Protein AF-A0A6M1UBP2-F1 (afdb_monomer_lite)

Structure (mmCIF, N/CA/C/O backbone):
data_AF-A0A6M1UBP2-F1
#
_entry.id   AF-A0A6M1UBP2-F1
#
loop_
_atom_site.group_PDB
_atom_site.id
_atom_site.type_symbol
_atom_site.label_atom_id
_atom_site.label_alt_id
_atom_site.label_comp_id
_atom_site.label_asym_id
_atom_site.label_entity_id
_atom_site.label_seq_id
_atom_site.pdbx_PDB_ins_code
_atom_site.Cartn_x
_atom_site.Cartn_y
_atom_site.Cartn_z
_atom_site.occupancy
_atom_site.B_iso_or_equiv
_atom_site.auth_seq_id
_atom_site.auth_comp_id
_atom_site.auth_asym_id
_atom_site.auth_atom_id
_atom_site.pdbx_PDB_model_num
ATOM 1 N N . MET A 1 1 ? 9.459 -15.095 -6.741 1.00 72.25 1 MET A N 1
ATOM 2 C CA . MET A 1 1 ? 9.680 -16.007 -7.890 1.00 72.25 1 MET A CA 1
ATOM 3 C C . MET A 1 1 ? 9.063 -15.494 -9.191 1.00 72.25 1 MET A C 1
ATOM 5 O O . MET A 1 1 ? 9.722 -15.587 -10.216 1.00 72.25 1 MET A O 1
ATOM 9 N N . ILE A 1 2 ? 7.869 -14.887 -9.165 1.00 81.38 2 ILE A N 1
ATOM 10 C CA . ILE A 1 2 ? 7.197 -14.341 -10.364 1.00 81.38 2 ILE A CA 1
ATOM 11 C C . ILE A 1 2 ? 8.044 -13.282 -11.100 1.00 81.38 2 ILE A C 1
ATOM 13 O O . ILE A 1 2 ? 8.224 -13.383 -12.308 1.00 81.38 2 ILE A O 1
ATOM 17 N N . VAL A 1 3 ? 8.644 -12.323 -10.383 1.00 76.88 3 VAL A N 1
ATOM 18 C CA . VAL A 1 3 ? 9.473 -11.256 -10.991 1.00 76.88 3 VAL A CA 1
ATOM 19 C C . VAL A 1 3 ? 10.680 -11.812 -11.759 1.00 76.88 3 VAL A C 1
ATOM 21 O O . VAL A 1 3 ? 10.960 -11.381 -12.875 1.00 76.88 3 VAL A O 1
ATOM 24 N N . LEU A 1 4 ? 11.363 -12.817 -11.198 1.00 81.25 4 LEU A N 1
ATOM 25 C CA . LEU A 1 4 ? 12.503 -13.471 -11.848 1.00 81.25 4 LEU A CA 1
ATOM 26 C C . LEU A 1 4 ? 12.082 -14.184 -13.141 1.00 81.25 4 LEU A C 1
ATOM 28 O O . LEU A 1 4 ? 12.789 -14.112 -14.142 1.00 81.25 4 LEU A O 1
ATOM 32 N N . LEU A 1 5 ? 10.921 -14.844 -13.135 1.00 86.25 5 LEU A N 1
ATOM 33 C CA . LEU A 1 5 ? 10.381 -15.497 -14.328 1.00 86.25 5 LEU A CA 1
ATOM 34 C C . LEU A 1 5 ? 10.057 -14.480 -15.426 1.00 86.25 5 LEU A C 1
ATOM 36 O O . LEU A 1 5 ? 10.449 -14.694 -16.570 1.00 86.25 5 LEU A O 1
ATOM 40 N N . ILE A 1 6 ? 9.411 -13.361 -15.083 1.00 83.12 6 ILE A N 1
ATOM 41 C CA . ILE A 1 6 ? 9.111 -12.278 -16.035 1.00 83.12 6 ILE A CA 1
ATOM 42 C C . ILE A 1 6 ? 10.406 -11.750 -16.663 1.00 83.12 6 ILE A C 1
ATOM 44 O O . ILE A 1 6 ? 10.494 -11.647 -17.885 1.00 83.12 6 ILE A O 1
ATOM 48 N N . TYR A 1 7 ? 11.433 -11.489 -15.850 1.00 81.25 7 TYR A N 1
ATOM 49 C CA . TYR A 1 7 ? 12.746 -11.062 -16.332 1.00 81.25 7 TYR A CA 1
ATOM 50 C C . TYR A 1 7 ? 13.338 -12.061 -17.337 1.00 81.25 7 TYR A C 1
ATOM 52 O O . TYR A 1 7 ? 13.684 -11.686 -18.456 1.00 81.25 7 TYR A O 1
ATOM 60 N N . ILE A 1 8 ? 13.398 -13.348 -16.975 1.00 86.75 8 ILE A N 1
ATOM 61 C CA . ILE A 1 8 ? 13.944 -14.399 -17.846 1.00 86.75 8 ILE A CA 1
ATOM 62 C C . ILE A 1 8 ? 13.170 -14.468 -19.169 1.00 86.75 8 ILE A C 1
ATOM 64 O O . ILE A 1 8 ? 13.785 -14.534 -20.233 1.00 86.75 8 ILE A O 1
ATOM 68 N N . ILE A 1 9 ? 11.837 -14.404 -19.122 1.00 87.88 9 ILE A N 1
ATOM 69 C CA . ILE A 1 9 ? 10.980 -14.437 -20.314 1.00 87.88 9 ILE A CA 1
ATOM 70 C C . ILE A 1 9 ? 11.277 -13.252 -21.236 1.00 87.88 9 ILE A C 1
ATOM 72 O O . ILE A 1 9 ? 11.442 -13.452 -22.440 1.00 87.88 9 ILE A O 1
ATOM 76 N N . ILE A 1 10 ? 11.396 -12.037 -20.693 1.00 84.44 10 ILE A N 1
ATOM 77 C CA . ILE A 1 10 ? 11.689 -10.842 -21.494 1.00 84.44 10 ILE A CA 1
ATOM 78 C C . ILE A 1 10 ? 13.067 -10.961 -22.163 1.00 84.44 10 ILE A C 1
ATOM 80 O O . ILE A 1 10 ? 13.200 -10.657 -23.349 1.00 84.44 10 ILE A O 1
ATOM 84 N N . PHE A 1 11 ? 14.082 -11.464 -21.454 1.00 82.50 11 PHE A N 1
ATOM 85 C CA . PHE A 1 11 ? 15.418 -11.661 -22.028 1.00 82.50 11 PHE A CA 1
ATOM 86 C C . PHE A 1 11 ? 15.453 -12.758 -23.095 1.00 82.50 11 PHE A C 1
ATOM 88 O O . PHE A 1 11 ? 16.105 -12.589 -24.127 1.00 82.50 11 PHE A O 1
ATOM 95 N N . ILE A 1 12 ? 14.721 -13.858 -22.896 1.00 86.88 12 ILE A N 1
ATOM 96 C CA . ILE A 1 12 ? 14.562 -14.901 -23.916 1.00 86.88 12 ILE A CA 1
ATOM 97 C C . ILE A 1 12 ? 13.863 -14.323 -25.152 1.00 86.88 12 ILE A C 1
ATOM 99 O O . ILE A 1 12 ? 14.326 -14.544 -26.271 1.00 86.88 12 ILE A O 1
ATOM 103 N N . ALA A 1 13 ? 12.795 -13.543 -24.972 1.00 84.06 13 ALA A N 1
ATOM 104 C CA . ALA A 1 13 ? 12.088 -12.896 -26.073 1.00 84.06 13 ALA A CA 1
ATOM 105 C C . ALA A 1 13 ? 13.006 -11.936 -26.849 1.00 84.06 13 ALA A C 1
ATOM 107 O O . ALA A 1 13 ? 13.102 -12.036 -28.072 1.00 84.06 13 ALA A O 1
ATOM 108 N N . ALA A 1 14 ? 13.754 -11.076 -26.152 1.00 78.94 14 ALA A N 1
ATOM 109 C CA . ALA A 1 14 ? 14.731 -10.180 -26.768 1.00 78.94 14 ALA A CA 1
ATOM 110 C C . ALA A 1 14 ? 15.817 -10.957 -27.539 1.00 78.94 14 ALA A C 1
ATOM 112 O O . ALA A 1 14 ? 16.140 -10.612 -28.678 1.00 78.94 14 ALA A O 1
ATOM 113 N N . PHE A 1 15 ? 16.334 -12.052 -26.971 1.00 80.69 15 PHE A N 1
ATOM 114 C CA . PHE A 1 15 ? 17.307 -12.923 -27.635 1.00 80.69 15 PHE A CA 1
ATOM 115 C C . PHE A 1 15 ? 16.750 -13.540 -28.922 1.00 80.69 15 PHE A C 1
ATOM 117 O O . PHE A 1 15 ? 17.431 -13.551 -29.949 1.00 80.69 15 PHE A O 1
ATOM 124 N N . ILE A 1 16 ? 15.508 -14.027 -28.891 1.00 83.19 16 ILE A N 1
ATOM 125 C CA . ILE A 1 16 ? 14.826 -14.600 -30.056 1.00 83.19 16 ILE A CA 1
ATOM 126 C C . ILE A 1 16 ? 14.638 -13.535 -31.146 1.00 83.19 16 ILE A C 1
ATOM 128 O O . ILE A 1 16 ? 14.958 -13.800 -32.306 1.00 83.19 16 ILE A O 1
ATOM 132 N N . VAL A 1 17 ? 14.200 -12.324 -30.784 1.00 80.56 17 VAL A N 1
ATOM 133 C CA . VAL A 1 17 ? 14.026 -11.195 -31.718 1.00 80.56 17 VAL A CA 1
ATOM 134 C C . VAL A 1 17 ? 15.347 -10.837 -32.405 1.00 80.56 17 VAL A C 1
ATOM 136 O O . VAL A 1 17 ? 15.405 -10.741 -33.635 1.00 80.56 17 VAL A O 1
ATOM 139 N N . VAL A 1 18 ? 16.434 -10.712 -31.640 1.00 75.06 18 VAL A N 1
ATOM 140 C CA . VAL A 1 18 ? 17.763 -10.399 -32.188 1.00 75.06 18 VAL A CA 1
ATOM 141 C C . VAL A 1 18 ? 18.269 -11.535 -33.079 1.00 75.06 18 VAL A C 1
ATOM 143 O O . VAL A 1 18 ? 18.757 -11.297 -34.189 1.00 75.06 18 VAL A O 1
ATOM 146 N N . ARG A 1 19 ? 18.139 -12.783 -32.618 1.00 74.44 19 ARG A N 1
ATOM 147 C CA . ARG A 1 19 ? 18.689 -13.955 -33.305 1.00 74.44 19 ARG A CA 1
ATOM 148 C C . ARG A 1 19 ? 17.945 -14.295 -34.593 1.00 74.44 19 ARG A C 1
ATOM 150 O O . ARG A 1 19 ? 18.598 -14.673 -35.562 1.00 74.44 19 ARG A O 1
ATOM 157 N N . LEU A 1 20 ? 16.616 -14.195 -34.611 1.00 74.44 20 LEU A N 1
ATOM 158 C CA . LEU A 1 20 ? 15.799 -14.598 -35.759 1.00 74.44 20 LEU A CA 1
ATOM 159 C C . LEU A 1 20 ? 15.486 -13.441 -36.711 1.00 74.44 20 LEU A C 1
ATOM 161 O O . LEU A 1 20 ? 15.448 -13.666 -37.919 1.00 74.44 20 LEU A O 1
ATOM 165 N N . GLY A 1 21 ? 15.277 -12.228 -36.195 1.00 71.19 21 GLY A N 1
ATOM 166 C CA . GLY A 1 21 ? 14.938 -11.059 -37.010 1.00 71.19 21 GLY A CA 1
ATOM 167 C C . GLY A 1 21 ? 16.178 -10.329 -37.515 1.00 71.19 21 GLY A C 1
ATOM 168 O O . GLY A 1 21 ? 16.437 -10.251 -38.715 1.00 71.19 21 GLY A O 1
ATOM 169 N N . ILE A 1 22 ? 16.982 -9.822 -36.582 1.00 63.97 22 ILE A N 1
ATOM 170 C CA . ILE A 1 22 ? 18.019 -8.830 -36.891 1.00 63.97 22 ILE A CA 1
ATOM 171 C C . ILE A 1 22 ? 19.250 -9.469 -37.537 1.00 63.97 22 ILE A C 1
ATOM 173 O O . ILE A 1 22 ? 19.750 -8.959 -38.540 1.00 63.97 22 ILE A O 1
ATOM 177 N N . ARG A 1 23 ? 19.708 -10.627 -37.040 1.00 62.16 23 ARG A N 1
ATOM 178 C CA . ARG A 1 23 ? 20.862 -11.330 -37.638 1.00 62.16 23 ARG A CA 1
ATOM 179 C C . ARG A 1 23 ? 20.619 -11.786 -39.078 1.00 62.16 23 ARG A C 1
ATOM 181 O O . ARG A 1 23 ? 21.565 -11.809 -39.857 1.00 62.16 23 ARG A O 1
ATOM 188 N N . ARG A 1 24 ? 19.375 -12.116 -39.446 1.00 60.38 24 ARG A N 1
ATOM 189 C CA . ARG A 1 24 ? 19.010 -12.480 -40.829 1.00 60.38 24 ARG A CA 1
ATOM 190 C C . ARG A 1 24 ? 19.014 -11.279 -41.773 1.00 60.38 24 ARG A C 1
ATOM 192 O O . ARG A 1 24 ? 19.387 -11.436 -42.928 1.00 60.38 24 ARG A O 1
ATOM 199 N N . MET A 1 25 ? 18.631 -10.098 -41.289 1.00 59.34 25 MET A N 1
ATOM 200 C CA . MET A 1 25 ? 18.628 -8.864 -42.085 1.00 59.34 25 MET A CA 1
ATOM 201 C C . MET A 1 25 ? 20.004 -8.186 -42.166 1.00 59.34 25 MET A C 1
ATOM 203 O O . MET A 1 25 ? 20.266 -7.453 -43.113 1.00 59.34 25 MET A O 1
ATOM 207 N N . MET A 1 26 ? 20.898 -8.431 -41.202 1.00 57.00 26 MET A N 1
ATOM 208 C CA . MET A 1 26 ? 22.212 -7.778 -41.105 1.00 57.00 26 MET A CA 1
ATOM 209 C C . MET A 1 26 ? 23.387 -8.700 -41.443 1.00 57.00 26 MET A C 1
ATOM 211 O O . MET A 1 26 ? 24.455 -8.598 -40.835 1.00 57.00 26 MET A O 1
ATOM 215 N N . VAL A 1 27 ? 23.230 -9.577 -42.438 1.00 55.38 27 VAL A N 1
ATOM 216 C CA . VAL A 1 27 ? 24.387 -10.227 -43.068 1.00 55.38 27 VAL A CA 1
ATOM 217 C C . VAL A 1 27 ? 25.150 -9.153 -43.847 1.00 55.38 27 VAL A C 1
ATOM 219 O O . VAL A 1 27 ? 24.919 -8.922 -45.030 1.00 55.38 27 VAL A O 1
ATOM 222 N N . ARG A 1 28 ? 26.046 -8.432 -43.169 1.00 56.16 28 ARG A N 1
ATOM 223 C CA . ARG A 1 28 ? 27.087 -7.673 -43.858 1.00 56.16 28 ARG A CA 1
ATOM 224 C C . ARG A 1 28 ? 28.110 -8.682 -44.363 1.00 56.16 28 ARG A C 1
ATOM 226 O O . ARG A 1 28 ? 28.747 -9.361 -43.561 1.00 56.16 28 ARG A O 1
ATOM 233 N N . ASN A 1 29 ? 28.232 -8.779 -45.684 1.00 53.62 29 ASN A N 1
ATOM 234 C CA . ASN A 1 29 ? 29.289 -9.526 -46.359 1.00 53.62 29 ASN A CA 1
ATOM 235 C C . ASN A 1 29 ? 30.634 -8.884 -46.006 1.00 53.62 29 ASN A C 1
ATOM 237 O O . ASN A 1 29 ? 31.049 -7.914 -46.635 1.00 53.62 29 ASN A O 1
ATOM 241 N N . ASP A 1 30 ? 31.273 -9.382 -44.953 1.00 54.56 30 ASP A N 1
ATOM 242 C CA . ASP A 1 30 ? 32.560 -8.888 -44.484 1.00 54.56 30 ASP A CA 1
ATOM 243 C C . ASP A 1 30 ? 33.637 -9.942 -44.788 1.00 54.56 30 ASP A C 1
ATOM 245 O O . ASP A 1 30 ? 33.554 -11.086 -44.339 1.00 54.56 30 ASP A O 1
ATOM 249 N N . PHE A 1 31 ? 34.641 -9.563 -45.583 1.00 54.59 31 PHE A N 1
ATOM 250 C CA . PHE A 1 31 ? 35.698 -10.436 -46.132 1.00 54.59 31 PHE A CA 1
ATOM 251 C C . PHE A 1 31 ? 36.771 -10.843 -45.108 1.00 54.59 31 PHE A C 1
ATOM 253 O O . PHE A 1 31 ? 37.807 -11.418 -45.433 1.00 54.59 31 PHE A O 1
ATOM 260 N N . THR A 1 32 ? 36.518 -10.558 -43.840 1.00 53.91 32 THR A N 1
ATOM 261 C CA . THR A 1 32 ? 37.352 -10.901 -42.683 1.00 53.91 32 THR A CA 1
ATOM 262 C C . THR A 1 32 ? 37.375 -12.401 -42.380 1.00 53.91 32 THR A C 1
ATOM 264 O O . THR A 1 32 ? 38.264 -12.847 -41.663 1.00 53.91 32 THR A O 1
ATOM 267 N N . SER A 1 33 ? 36.476 -13.197 -42.973 1.00 53.53 33 SER A N 1
ATOM 268 C CA . SER A 1 33 ? 36.531 -14.669 -42.925 1.00 53.53 33 SER A CA 1
ATOM 269 C C . SER A 1 33 ? 37.759 -15.273 -43.622 1.00 53.53 33 SER A C 1
ATOM 271 O O . SER A 1 33 ? 38.030 -16.457 -43.447 1.00 53.53 33 SER A O 1
ATOM 273 N N . LEU A 1 34 ? 38.503 -14.477 -44.400 1.00 56.00 34 LEU A N 1
ATOM 274 C CA . LEU A 1 34 ? 39.712 -14.903 -45.110 1.00 56.00 34 LEU A CA 1
ATOM 275 C C . LEU A 1 34 ? 41.003 -14.705 -44.298 1.00 56.00 34 LEU A C 1
ATOM 277 O O . LEU A 1 34 ? 42.078 -15.068 -44.774 1.00 56.00 34 LEU A O 1
ATOM 281 N N . LYS A 1 35 ? 40.934 -14.120 -43.095 1.00 55.16 35 LYS A N 1
ATOM 282 C CA . LYS A 1 35 ? 42.109 -13.949 -42.230 1.00 55.16 35 LYS A CA 1
ATOM 283 C C . LYS A 1 35 ? 42.307 -15.170 -41.333 1.00 55.16 35 LYS A C 1
ATOM 285 O O . LYS A 1 35 ? 41.437 -15.518 -40.540 1.00 55.16 35 LYS A O 1
ATOM 290 N N . THR A 1 36 ? 43.484 -15.786 -41.421 1.00 58.66 36 THR A N 1
ATOM 291 C CA . THR A 1 36 ? 43.940 -16.812 -40.478 1.00 58.66 36 THR A CA 1
ATOM 292 C C . THR A 1 36 ? 44.164 -16.160 -39.116 1.00 58.66 36 THR A C 1
ATOM 294 O O . THR A 1 36 ? 45.033 -15.303 -38.972 1.00 58.66 36 THR A O 1
ATOM 297 N N . VAL A 1 37 ? 43.355 -16.530 -38.127 1.00 59.53 37 VAL A N 1
ATOM 298 C CA . VAL A 1 37 ? 43.420 -15.968 -36.774 1.00 59.53 37 VAL A CA 1
ATOM 299 C C . VAL A 1 37 ? 44.708 -16.444 -36.096 1.00 59.53 37 VAL A C 1
ATOM 301 O O . VAL A 1 37 ? 44.878 -17.633 -35.836 1.00 59.53 37 VAL A O 1
ATOM 304 N N . THR A 1 38 ?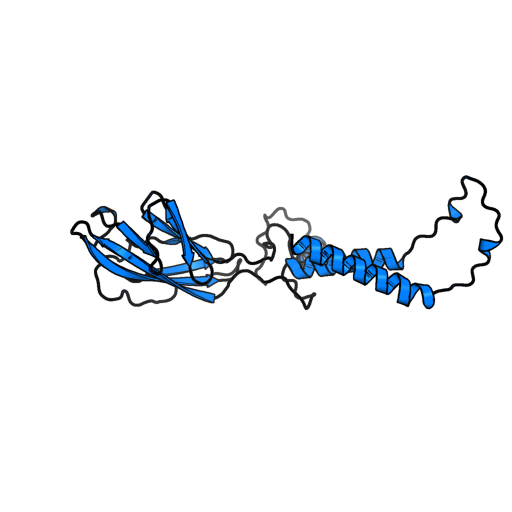 45.621 -15.524 -35.800 1.00 64.81 38 THR A N 1
ATOM 305 C CA . THR A 1 38 ? 46.716 -15.735 -34.843 1.00 64.81 38 THR A CA 1
ATOM 306 C C . THR A 1 38 ? 46.222 -15.456 -33.425 1.00 64.81 38 THR A C 1
ATOM 308 O O . THR A 1 38 ? 45.426 -14.542 -33.208 1.00 64.81 38 THR A O 1
ATOM 311 N N . PHE A 1 39 ? 46.691 -16.228 -32.440 1.00 58.81 39 PHE A N 1
ATOM 312 C CA . PHE A 1 39 ? 46.405 -15.955 -31.028 1.00 58.81 39 PHE A CA 1
ATOM 313 C C . PHE A 1 39 ? 46.805 -14.514 -30.671 1.00 58.81 39 PHE A C 1
ATOM 315 O O . PHE A 1 39 ? 47.938 -14.112 -30.921 1.00 58.81 39 PHE A O 1
ATOM 322 N N . GLY A 1 40 ? 45.870 -13.749 -30.099 1.00 68.19 40 GLY A N 1
ATOM 323 C CA . GLY A 1 40 ? 46.066 -12.337 -29.745 1.00 68.19 40 GLY A CA 1
ATOM 324 C C . GLY A 1 40 ? 45.442 -11.322 -30.712 1.00 68.19 40 GLY A C 1
ATOM 325 O O . GLY A 1 40 ? 45.579 -10.125 -30.480 1.00 68.19 40 GLY A O 1
ATOM 326 N N . ASP A 1 41 ? 44.739 -11.758 -31.763 1.00 67.75 41 ASP A N 1
ATOM 327 C CA . ASP A 1 41 ? 44.007 -10.847 -32.652 1.00 67.75 41 ASP A CA 1
ATOM 328 C C . ASP A 1 41 ? 42.674 -10.380 -32.027 1.00 67.75 41 ASP A C 1
ATOM 330 O O . ASP A 1 41 ? 41.619 -10.994 -32.202 1.00 67.75 41 ASP A O 1
ATOM 334 N N . GLU A 1 42 ? 42.725 -9.272 -31.281 1.00 65.12 42 GLU A N 1
ATOM 335 C CA . GLU A 1 42 ? 41.563 -8.602 -30.672 1.00 65.12 42 GLU A CA 1
ATOM 336 C C . GLU A 1 42 ? 40.519 -8.162 -31.717 1.00 65.12 42 GLU A C 1
ATOM 338 O O . GLU A 1 42 ? 39.324 -8.101 -31.421 1.00 65.12 42 GLU A O 1
ATOM 343 N N . SER A 1 43 ? 40.930 -7.940 -32.974 1.00 62.50 43 SER A N 1
ATOM 344 C CA . SER A 1 43 ? 40.031 -7.484 -34.043 1.00 62.50 43 SER A CA 1
ATOM 345 C C . SER A 1 43 ? 39.004 -8.539 -34.486 1.00 62.50 43 SER A C 1
ATOM 347 O O . SER A 1 43 ? 38.024 -8.206 -35.158 1.00 62.50 43 SER A O 1
ATOM 349 N N . ALA A 1 44 ? 39.176 -9.798 -34.062 1.00 61.00 44 ALA A N 1
ATOM 350 C CA . ALA A 1 44 ? 38.209 -10.875 -34.267 1.00 61.00 44 ALA A CA 1
ATOM 351 C C . ALA A 1 44 ? 37.003 -10.804 -33.307 1.00 61.00 44 ALA A C 1
ATOM 353 O O . ALA A 1 44 ? 35.966 -11.426 -33.565 1.00 61.00 44 ALA A O 1
ATOM 354 N N . VAL A 1 45 ? 37.095 -10.037 -32.214 1.00 65.81 45 VAL A N 1
ATOM 355 C CA . VAL A 1 45 ? 35.994 -9.866 -31.260 1.00 65.81 45 VAL A CA 1
ATOM 356 C C . VAL A 1 45 ? 35.058 -8.766 -31.759 1.00 65.81 45 VAL A C 1
ATOM 358 O O . VAL A 1 45 ? 35.346 -7.576 -31.661 1.00 65.81 45 VAL A O 1
ATOM 361 N N . ARG A 1 46 ? 33.895 -9.154 -32.296 1.00 68.12 46 ARG A N 1
ATOM 362 C CA . ARG A 1 46 ? 32.865 -8.199 -32.730 1.00 68.12 46 ARG A CA 1
ATOM 363 C C . ARG A 1 46 ? 31.808 -7.970 -31.648 1.00 68.12 46 ARG A C 1
ATOM 365 O O . ARG A 1 46 ? 31.111 -8.921 -31.290 1.00 68.12 46 ARG A O 1
ATOM 372 N N . PRO A 1 47 ? 31.612 -6.726 -31.174 1.00 72.06 47 PRO A N 1
ATOM 373 C CA . PRO A 1 47 ? 30.528 -6.421 -30.252 1.00 72.06 47 PRO A CA 1
ATOM 374 C C . PRO A 1 47 ? 29.170 -6.480 -30.966 1.00 72.06 47 PRO A C 1
ATOM 376 O O . PRO A 1 47 ? 28.968 -5.858 -32.012 1.00 72.06 47 PRO A O 1
ATOM 379 N N . ASP A 1 48 ? 28.207 -7.182 -30.370 1.00 78.31 48 ASP A N 1
ATOM 380 C CA . ASP A 1 48 ? 26.812 -7.189 -30.823 1.00 78.31 48 ASP A CA 1
ATOM 381 C C . ASP A 1 48 ? 26.107 -5.921 -30.301 1.00 78.31 48 ASP A C 1
ATOM 383 O O . ASP A 1 48 ? 25.520 -5.890 -29.217 1.00 78.31 48 ASP A O 1
ATOM 387 N N . ARG A 1 49 ? 26.239 -4.820 -31.057 1.00 80.81 49 ARG A N 1
ATOM 388 C CA . ARG A 1 49 ? 25.712 -3.496 -30.665 1.00 80.81 49 ARG A CA 1
ATOM 389 C C . ARG A 1 49 ? 24.193 -3.510 -30.479 1.00 80.81 49 ARG A C 1
ATOM 391 O O . ARG A 1 49 ? 23.686 -2.803 -29.614 1.00 80.81 49 ARG A O 1
ATOM 398 N N . TRP A 1 50 ? 23.485 -4.328 -31.257 1.00 77.81 50 TRP A N 1
ATOM 399 C CA . TRP A 1 50 ? 22.035 -4.462 -31.153 1.00 77.81 50 TRP A CA 1
ATOM 400 C C . TRP A 1 50 ? 21.628 -5.226 -29.903 1.00 77.81 50 TRP A C 1
ATOM 402 O O . TRP A 1 50 ? 20.756 -4.754 -29.179 1.00 77.81 50 TRP A O 1
ATOM 412 N N . ALA A 1 51 ? 22.289 -6.345 -29.595 1.00 76.81 51 ALA A N 1
ATOM 413 C CA . ALA A 1 51 ? 22.044 -7.048 -28.338 1.00 76.81 51 ALA A CA 1
ATOM 414 C C . ALA A 1 51 ? 22.305 -6.145 -27.119 1.00 76.81 51 ALA A C 1
ATOM 416 O O . ALA A 1 51 ? 21.510 -6.137 -26.182 1.00 76.81 51 ALA A O 1
ATOM 417 N N . SER A 1 52 ? 23.371 -5.336 -27.161 1.00 83.12 52 SER A N 1
ATOM 418 C CA . SER A 1 52 ? 23.663 -4.351 -26.112 1.00 83.12 52 SER A CA 1
ATOM 419 C C . SER A 1 52 ? 22.550 -3.301 -25.980 1.00 83.12 52 SER A C 1
ATOM 421 O O . SER A 1 52 ? 22.037 -3.086 -24.883 1.00 83.12 52 SER A O 1
ATOM 423 N N . PHE A 1 53 ? 22.102 -2.713 -27.096 1.00 87.50 53 PHE A N 1
ATOM 424 C CA . PHE A 1 53 ? 21.010 -1.737 -27.099 1.00 87.50 53 PHE A CA 1
ATOM 425 C C . PHE A 1 53 ? 19.712 -2.310 -26.514 1.00 87.50 53 PHE A C 1
ATOM 427 O O . PHE A 1 53 ? 19.132 -1.707 -25.615 1.00 87.50 53 PHE A O 1
ATOM 434 N N . PHE A 1 54 ? 19.277 -3.491 -26.971 1.00 84.56 54 PHE A N 1
ATOM 435 C CA . PHE A 1 54 ? 18.058 -4.116 -26.451 1.00 84.56 54 PHE A CA 1
ATOM 436 C C . PHE A 1 54 ? 18.176 -4.498 -24.978 1.00 84.56 54 PHE A C 1
ATOM 438 O O . PHE A 1 54 ? 17.193 -4.376 -24.256 1.00 84.56 54 PHE A O 1
ATOM 445 N N . SER A 1 55 ? 19.360 -4.908 -24.515 1.00 82.81 55 SER A N 1
ATOM 446 C CA . SER A 1 55 ? 19.599 -5.189 -23.096 1.00 82.81 55 SER A CA 1
ATOM 447 C C . SER A 1 55 ? 19.347 -3.948 -22.233 1.00 82.81 55 SER A C 1
ATOM 449 O O . SER A 1 55 ? 18.557 -3.994 -21.293 1.00 82.81 55 SER A O 1
ATOM 451 N N . VAL A 1 56 ? 19.940 -2.806 -22.601 1.00 89.25 56 VAL A N 1
ATOM 452 C CA . VAL A 1 56 ? 19.730 -1.538 -21.883 1.00 89.25 56 VAL A CA 1
ATOM 453 C C . VAL A 1 56 ? 18.275 -1.081 -21.991 1.00 89.25 56 VAL A C 1
ATOM 455 O O . VAL A 1 56 ? 17.679 -0.673 -20.998 1.00 89.25 56 VAL A O 1
ATOM 458 N N . PHE A 1 57 ? 17.672 -1.197 -23.174 1.00 89.44 57 PHE A N 1
ATOM 459 C CA . PHE A 1 57 ? 16.280 -0.817 -23.398 1.00 89.44 57 PHE A CA 1
ATOM 460 C C . PHE A 1 57 ? 15.303 -1.628 -22.532 1.00 89.44 57 PHE A C 1
ATOM 462 O O . PHE A 1 57 ? 14.412 -1.060 -21.906 1.00 89.44 57 PHE A O 1
ATOM 469 N N . VAL A 1 58 ? 15.501 -2.945 -22.430 1.00 87.12 58 VAL A N 1
ATOM 470 C CA . VAL A 1 58 ? 14.700 -3.823 -21.566 1.00 87.12 58 VAL A CA 1
ATOM 471 C C . VAL A 1 58 ? 14.839 -3.439 -20.095 1.00 87.12 58 VAL A C 1
ATOM 473 O O . VAL A 1 58 ? 13.840 -3.432 -19.378 1.00 87.12 58 VAL A O 1
ATOM 476 N N . LEU A 1 59 ? 16.045 -3.085 -19.641 1.00 88.69 59 LEU A N 1
ATOM 477 C CA . LEU A 1 59 ? 16.249 -2.609 -18.271 1.00 88.69 59 LEU A CA 1
ATOM 478 C C . LEU A 1 59 ? 15.468 -1.319 -17.999 1.00 88.69 59 LEU A C 1
ATOM 480 O O . LEU A 1 59 ? 14.848 -1.207 -16.946 1.00 88.69 59 LEU A O 1
ATOM 484 N N . PHE A 1 60 ? 15.431 -0.388 -18.955 1.00 90.62 60 PHE A N 1
ATOM 485 C CA . PHE A 1 60 ? 14.619 0.829 -18.848 1.00 90.62 60 PHE A CA 1
ATOM 486 C C . PHE A 1 60 ? 13.116 0.534 -18.805 1.00 90.62 60 PHE A C 1
ATOM 488 O O . PHE A 1 60 ? 12.406 1.124 -17.993 1.00 90.62 60 PHE A O 1
ATOM 495 N N . LEU A 1 61 ? 12.629 -0.401 -19.629 1.00 89.06 61 LEU A N 1
ATOM 496 C CA . LEU A 1 61 ? 11.225 -0.818 -19.590 1.00 89.06 61 LEU A CA 1
ATOM 497 C C . LEU A 1 61 ? 10.861 -1.456 -18.249 1.00 89.06 61 LEU A C 1
ATOM 499 O O . LEU A 1 61 ? 9.816 -1.142 -17.688 1.00 89.06 61 LEU A O 1
ATOM 503 N N . LEU A 1 62 ? 11.722 -2.328 -17.719 1.00 88.50 62 LEU A N 1
ATOM 504 C CA . LEU A 1 62 ? 11.497 -2.968 -16.426 1.00 88.50 62 LEU A CA 1
ATOM 505 C C . LEU A 1 62 ? 11.526 -1.934 -15.299 1.00 88.50 62 LEU A C 1
ATOM 507 O O . LEU A 1 62 ? 10.637 -1.925 -14.453 1.00 88.50 62 LEU A O 1
ATOM 511 N N . TRP A 1 63 ? 12.498 -1.024 -15.321 1.00 90.50 63 TRP A N 1
ATOM 512 C CA . TRP A 1 63 ? 12.567 0.075 -14.366 1.00 90.50 63 TRP A CA 1
ATOM 513 C C . TRP A 1 63 ? 11.277 0.904 -14.376 1.00 90.50 63 TRP A C 1
ATOM 515 O O . TRP A 1 63 ? 10.668 1.084 -13.322 1.00 90.50 63 TRP A O 1
ATOM 525 N N . GLY A 1 64 ? 10.799 1.328 -15.549 1.00 89.88 64 GLY A N 1
ATOM 526 C CA . GLY A 1 64 ? 9.548 2.079 -15.651 1.00 89.88 64 GLY A CA 1
ATOM 527 C C . GLY A 1 64 ? 8.314 1.277 -15.215 1.00 89.88 64 GLY A C 1
ATOM 528 O O . GLY A 1 64 ? 7.462 1.802 -14.502 1.00 89.88 64 GLY A O 1
ATOM 529 N N . ALA A 1 65 ? 8.247 -0.014 -15.554 1.00 89.81 65 ALA A N 1
ATOM 530 C CA . ALA A 1 65 ? 7.129 -0.884 -15.188 1.00 89.81 65 ALA A CA 1
ATOM 531 C C . ALA A 1 65 ? 6.984 -1.078 -13.667 1.00 89.81 65 ALA A C 1
ATOM 533 O O . ALA A 1 65 ? 5.862 -1.146 -13.163 1.00 89.81 65 ALA A O 1
ATOM 534 N N . PHE A 1 66 ? 8.097 -1.164 -12.929 1.00 89.62 66 PHE A N 1
ATOM 535 C CA . PHE A 1 66 ? 8.092 -1.360 -11.471 1.00 89.62 66 PHE A CA 1
ATOM 536 C C . PHE A 1 66 ? 8.018 -0.060 -10.661 1.00 89.62 66 PHE A C 1
ATOM 538 O O . PHE A 1 66 ? 7.744 -0.122 -9.465 1.00 89.62 66 PHE A O 1
ATOM 545 N N . THR A 1 67 ? 8.231 1.098 -11.289 1.00 87.31 67 THR A N 1
ATOM 546 C CA . THR A 1 67 ? 8.178 2.419 -10.632 1.00 87.31 67 THR A CA 1
ATOM 547 C C . THR A 1 67 ? 6.932 3.231 -10.987 1.00 87.31 67 THR A C 1
ATOM 549 O O . THR A 1 67 ? 6.823 4.381 -10.578 1.00 87.31 67 THR A O 1
ATOM 552 N N . GLY A 1 68 ? 5.992 2.659 -11.750 1.00 83.62 68 GLY A N 1
ATOM 553 C CA . GLY A 1 68 ? 4.771 3.366 -12.159 1.00 83.62 68 GLY A CA 1
ATOM 554 C C . GLY A 1 68 ? 5.014 4.477 -13.189 1.00 83.62 68 GLY A C 1
ATOM 555 O O . GLY A 1 68 ? 4.240 5.423 -13.259 1.00 83.62 68 GLY A O 1
ATOM 556 N N . SER A 1 69 ? 6.091 4.384 -13.976 1.00 86.50 69 SER A N 1
ATOM 557 C CA . SER A 1 69 ? 6.514 5.441 -14.902 1.00 86.50 69 SER A CA 1
ATOM 558 C C . SER A 1 69 ? 5.518 5.698 -16.025 1.00 86.50 69 SER A C 1
ATOM 560 O O . SER A 1 69 ? 5.145 4.775 -16.747 1.00 86.50 69 SER A O 1
ATOM 562 N N . ASN A 1 70 ? 5.207 6.964 -16.298 1.00 86.31 70 ASN A N 1
ATOM 563 C CA . ASN A 1 70 ? 4.340 7.341 -17.422 1.00 86.31 70 ASN A CA 1
ATOM 564 C C . ASN A 1 70 ? 4.919 6.991 -18.811 1.00 86.31 70 ASN A C 1
ATOM 566 O O . ASN A 1 70 ? 4.200 7.032 -19.808 1.00 86.31 70 ASN A O 1
ATOM 570 N N . TRP A 1 71 ? 6.214 6.666 -18.911 1.00 85.88 71 TRP A N 1
ATOM 571 C CA . TRP A 1 71 ? 6.867 6.328 -20.184 1.00 85.88 71 TRP A CA 1
ATOM 572 C C . TRP A 1 71 ? 6.633 4.888 -20.636 1.00 85.88 71 TRP A C 1
ATOM 574 O O . TRP A 1 71 ? 6.847 4.570 -21.807 1.00 85.88 71 TRP A O 1
ATOM 584 N N . VAL A 1 72 ? 6.216 4.009 -19.726 1.00 87.62 72 VAL A N 1
ATOM 585 C CA . VAL A 1 72 ? 5.979 2.595 -20.020 1.00 87.62 72 VAL A CA 1
ATOM 586 C C . VAL A 1 72 ? 4.475 2.333 -19.935 1.00 87.62 72 VAL A C 1
ATOM 588 O O . VAL A 1 72 ? 3.864 2.734 -18.959 1.00 87.62 72 VAL A O 1
ATOM 591 N N . PRO A 1 73 ? 3.843 1.674 -20.921 1.00 83.44 73 PRO A N 1
ATOM 592 C CA . PRO A 1 73 ? 2.392 1.457 -20.908 1.00 83.44 73 PRO A CA 1
ATOM 593 C C . PRO A 1 73 ? 1.942 0.289 -20.017 1.00 83.44 73 PRO A C 1
ATOM 595 O O . PRO A 1 73 ? 0.754 0.153 -19.744 1.00 83.44 73 PRO A O 1
ATOM 598 N N . ILE A 1 74 ? 2.864 -0.595 -19.625 1.00 85.25 74 ILE A N 1
ATOM 599 C CA . ILE A 1 74 ? 2.579 -1.787 -18.821 1.00 85.25 74 ILE A CA 1
ATOM 600 C C . ILE A 1 74 ? 3.300 -1.651 -17.484 1.00 85.25 74 ILE A C 1
ATOM 602 O O . ILE A 1 74 ? 4.529 -1.570 -17.452 1.00 85.25 74 ILE A O 1
ATOM 606 N N . HIS A 1 75 ? 2.542 -1.706 -16.391 1.00 87.12 75 HIS A N 1
ATOM 607 C CA . HIS A 1 75 ? 3.067 -1.579 -15.033 1.00 87.12 75 HIS A CA 1
ATOM 608 C C . HIS A 1 75 ? 2.792 -2.814 -14.195 1.00 87.12 75 HIS A C 1
ATOM 610 O O . HIS A 1 75 ? 1.815 -3.537 -14.400 1.00 87.12 75 HIS A O 1
ATOM 616 N N . ALA A 1 76 ? 3.644 -3.021 -13.195 1.00 87.31 76 ALA A N 1
ATOM 617 C CA . ALA A 1 76 ? 3.287 -3.869 -12.074 1.00 87.31 76 ALA A CA 1
ATOM 618 C C . ALA A 1 76 ? 2.080 -3.249 -11.332 1.00 87.31 76 ALA A C 1
ATOM 620 O O . ALA A 1 76 ? 1.973 -2.022 -11.279 1.00 87.31 76 ALA A O 1
ATOM 621 N N . PRO A 1 77 ? 1.182 -4.055 -10.740 1.00 88.38 77 PRO A N 1
ATOM 622 C CA . PRO A 1 77 ? 0.104 -3.565 -9.887 1.00 88.38 77 PRO A CA 1
ATOM 623 C C . PRO A 1 77 ? 0.645 -2.648 -8.785 1.00 88.38 77 PRO A C 1
ATOM 625 O O . PRO A 1 77 ? 1.528 -3.050 -8.022 1.00 88.38 77 PRO A O 1
ATOM 628 N N . GLY A 1 78 ? 0.138 -1.417 -8.745 1.00 87.31 78 GLY A N 1
ATOM 629 C CA . GLY A 1 78 ? 0.499 -0.415 -7.745 1.00 87.31 78 GLY A CA 1
ATOM 630 C C . GLY A 1 78 ? -0.124 -0.685 -6.374 1.00 87.31 78 GLY A C 1
ATOM 631 O O . GLY A 1 78 ? -0.867 -1.660 -6.214 1.00 87.31 78 GLY A O 1
ATOM 632 N N . PRO A 1 79 ? 0.183 0.160 -5.379 1.00 91.06 79 PRO A N 1
ATOM 633 C CA . PRO A 1 79 ? -0.480 0.098 -4.087 1.00 91.06 79 PRO A CA 1
ATOM 634 C C . PRO A 1 79 ? -1.972 0.389 -4.243 1.00 91.06 79 PRO A C 1
ATOM 636 O O . PRO A 1 79 ? -2.400 1.077 -5.173 1.00 91.06 79 PRO A O 1
ATOM 639 N N . PHE A 1 80 ? -2.770 -0.113 -3.308 1.00 92.12 80 PHE A N 1
ATOM 640 C CA . PHE A 1 80 ? -4.178 0.245 -3.249 1.00 92.12 80 PHE A CA 1
ATOM 641 C C . PHE A 1 80 ? -4.334 1.737 -2.919 1.00 92.12 80 PHE A C 1
ATOM 643 O O . PHE A 1 80 ? -3.691 2.245 -2.002 1.00 92.12 80 PHE A O 1
ATOM 650 N N . VAL A 1 81 ? -5.202 2.419 -3.665 1.00 91.69 81 VAL A N 1
ATOM 651 C CA . VAL A 1 81 ? -5.598 3.816 -3.457 1.00 91.69 81 VAL A CA 1
ATOM 652 C C . VAL A 1 81 ? -7.108 3.885 -3.641 1.00 91.69 81 VAL A C 1
ATOM 654 O O . VAL A 1 81 ? -7.633 3.404 -4.645 1.00 91.69 81 VAL A O 1
ATOM 657 N N . GLY A 1 82 ? -7.805 4.479 -2.680 1.00 91.38 82 GLY A N 1
ATOM 658 C CA . GLY A 1 82 ? -9.259 4.551 -2.669 1.00 91.38 82 GLY A CA 1
ATOM 659 C C . GLY A 1 82 ? -9.845 4.391 -1.273 1.00 91.38 82 GLY A C 1
ATOM 660 O O . GLY A 1 82 ? -9.135 4.377 -0.269 1.00 91.38 82 GLY A O 1
ATOM 661 N N . ASN A 1 83 ? -11.168 4.276 -1.217 1.00 93.00 83 ASN A N 1
ATOM 662 C CA . ASN A 1 83 ? -11.888 4.044 0.029 1.00 93.00 83 ASN A CA 1
ATOM 663 C C . ASN A 1 83 ? -12.021 2.544 0.269 1.00 93.00 83 ASN A C 1
ATOM 665 O O . ASN A 1 83 ? -12.466 1.815 -0.614 1.00 93.00 83 ASN A O 1
ATOM 669 N N . THR A 1 84 ? -11.682 2.107 1.473 1.00 94.06 84 THR A N 1
ATOM 670 C CA . THR A 1 84 ? -11.989 0.770 1.976 1.00 94.06 84 THR A CA 1
ATOM 671 C C . THR A 1 84 ? -12.639 0.884 3.350 1.00 94.06 84 THR A C 1
ATOM 673 O O . THR A 1 84 ? -12.641 1.952 3.970 1.00 94.06 84 THR A O 1
ATOM 676 N N . LYS A 1 85 ? -13.240 -0.201 3.818 1.00 94.12 85 LYS A N 1
ATOM 677 C CA . LYS A 1 85 ? -13.846 -0.282 5.142 1.00 94.12 85 LYS A CA 1
ATOM 678 C C . LYS A 1 85 ? -13.684 -1.684 5.700 1.00 94.12 85 LYS A C 1
ATOM 680 O O . LYS A 1 85 ? -13.703 -2.649 4.944 1.00 94.12 85 LYS A O 1
ATOM 685 N N . PHE A 1 86 ? -13.580 -1.774 7.014 1.00 94.00 86 PHE A N 1
ATOM 686 C CA . PHE A 1 86 ? -13.615 -3.040 7.736 1.00 94.00 86 PHE A CA 1
ATOM 687 C C . PHE A 1 86 ? -14.428 -2.866 9.016 1.00 94.00 86 PHE A C 1
ATOM 689 O O . PHE A 1 86 ? -14.514 -1.765 9.569 1.00 94.00 86 PHE A O 1
ATOM 696 N N . THR A 1 87 ? -15.041 -3.950 9.473 1.00 94.12 87 THR A N 1
ATOM 697 C CA . THR A 1 87 ? -15.866 -3.973 10.685 1.00 94.12 87 THR A CA 1
ATOM 698 C C . THR A 1 87 ? -15.064 -4.590 11.820 1.00 94.12 87 THR A C 1
ATOM 700 O O . THR A 1 87 ? -14.312 -5.542 11.610 1.00 94.12 87 THR A O 1
ATOM 703 N N . TYR A 1 88 ? -15.207 -4.065 13.028 1.00 93.38 88 TYR A N 1
ATOM 704 C CA . TYR A 1 88 ? -14.645 -4.659 14.232 1.00 93.38 88 TYR A CA 1
ATOM 705 C C . TYR A 1 88 ? -15.720 -4.776 15.305 1.00 93.38 88 TYR A C 1
ATOM 707 O O . TYR A 1 88 ? -16.590 -3.917 15.426 1.00 93.38 88 TYR A O 1
ATOM 715 N N . THR A 1 89 ? -15.626 -5.837 16.097 1.00 92.44 89 THR A N 1
ATOM 716 C CA . THR A 1 89 ? -16.528 -6.084 17.221 1.00 92.44 89 THR A CA 1
ATOM 717 C C . THR A 1 89 ? -15.781 -5.819 18.515 1.00 92.44 89 THR A C 1
ATOM 719 O O . THR A 1 89 ? -14.732 -6.424 18.786 1.00 92.44 89 THR A O 1
ATOM 722 N N . MET A 1 90 ? -16.328 -4.928 19.334 1.00 90.19 90 MET A N 1
ATOM 723 C CA . MET A 1 90 ? -15.869 -4.686 20.694 1.00 90.19 90 MET A CA 1
ATOM 724 C C . MET A 1 90 ? -16.722 -5.447 21.695 1.00 90.19 90 MET A C 1
ATOM 726 O O . MET A 1 90 ? -17.939 -5.511 21.586 1.00 90.19 90 MET A O 1
ATOM 730 N N . GLU A 1 91 ? -16.071 -5.999 22.709 1.00 92.00 91 GLU A N 1
ATOM 731 C CA . GLU A 1 91 ? -16.714 -6.610 23.864 1.00 92.00 91 GLU A CA 1
ATOM 732 C C . GLU A 1 91 ? -16.442 -5.743 25.093 1.00 92.00 91 GLU A C 1
ATOM 734 O O . GLU A 1 91 ? -15.285 -5.505 25.459 1.00 92.00 91 GLU A O 1
ATOM 739 N N . ALA A 1 92 ? -17.513 -5.257 25.714 1.00 88.38 92 ALA A N 1
ATOM 740 C CA . ALA A 1 92 ? -17.475 -4.495 26.950 1.00 88.38 92 ALA A CA 1
ATOM 741 C C . ALA A 1 92 ? -17.209 -5.414 28.165 1.00 88.38 92 ALA A C 1
ATOM 743 O O . ALA A 1 92 ? -17.416 -6.629 28.093 1.00 88.38 92 ALA A O 1
ATOM 744 N N . PRO A 1 93 ? -16.798 -4.866 29.327 1.00 86.94 93 PRO A N 1
ATOM 745 C CA . PRO A 1 93 ? -16.498 -5.660 30.529 1.00 86.94 93 PRO 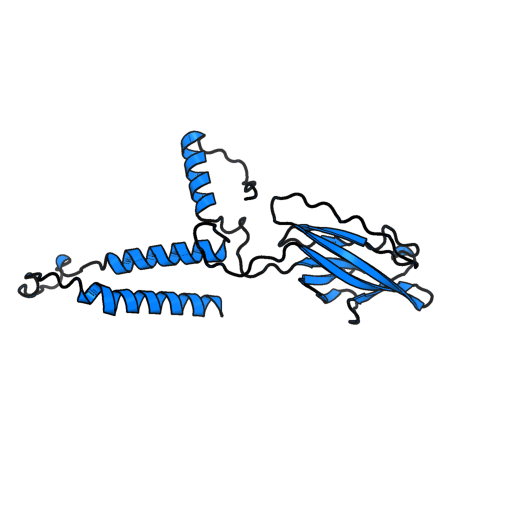A CA 1
ATOM 746 C C . PRO A 1 93 ? -17.671 -6.503 31.048 1.00 86.94 93 PRO A C 1
ATOM 748 O O . PRO A 1 93 ? -17.472 -7.509 31.723 1.00 86.94 93 PRO A O 1
ATOM 751 N N . ASN A 1 94 ? -18.901 -6.086 30.743 1.00 85.06 94 ASN A N 1
ATOM 752 C CA . ASN A 1 94 ? -20.139 -6.791 31.076 1.00 85.06 94 ASN A CA 1
ATOM 753 C C . ASN A 1 94 ? -20.461 -7.950 30.106 1.00 85.06 94 ASN A C 1
ATOM 755 O O . ASN A 1 94 ? -21.492 -8.601 30.267 1.00 85.06 94 ASN A O 1
ATOM 759 N N . GLY A 1 95 ? -19.605 -8.198 29.108 1.00 85.25 95 GLY A N 1
ATOM 760 C CA . GLY A 1 95 ? -19.777 -9.225 28.080 1.00 85.25 95 GLY A CA 1
ATOM 761 C C . GLY A 1 95 ? -20.698 -8.822 26.925 1.00 85.25 95 GLY A C 1
ATOM 762 O O . GLY A 1 95 ? -20.933 -9.640 26.037 1.00 85.25 95 GLY A O 1
ATOM 763 N N . VAL A 1 96 ? -21.224 -7.592 26.913 1.00 90.62 96 VAL A N 1
ATOM 764 C CA . VAL A 1 96 ? -22.018 -7.075 25.790 1.00 90.62 96 VAL A CA 1
ATOM 765 C C . VAL A 1 96 ? -21.088 -6.794 24.615 1.00 90.62 96 VAL A C 1
ATOM 767 O O . VAL A 1 96 ? -20.020 -6.207 24.790 1.00 90.62 96 VAL A O 1
ATOM 770 N N . ARG A 1 97 ? -21.501 -7.221 23.422 1.00 91.69 97 ARG A N 1
ATOM 771 C CA . ARG A 1 97 ? -20.773 -7.001 22.173 1.00 91.69 97 ARG A CA 1
ATOM 772 C C . ARG A 1 97 ? -21.464 -5.947 21.330 1.00 91.69 97 ARG A C 1
ATOM 774 O O . ARG A 1 97 ? -22.692 -5.892 21.329 1.00 91.69 97 ARG A O 1
ATOM 781 N N . ASP A 1 98 ? -20.667 -5.160 20.630 1.00 91.75 98 ASP A N 1
ATOM 782 C CA . ASP A 1 98 ? -21.138 -4.128 19.718 1.00 91.75 98 ASP A CA 1
ATOM 783 C C . ASP A 1 98 ? -20.192 -3.990 18.525 1.00 91.75 98 ASP A C 1
ATOM 785 O O . ASP A 1 98 ? -18.981 -4.196 18.659 1.00 91.75 98 ASP A O 1
ATOM 789 N N . ASP A 1 99 ? -20.762 -3.672 17.367 1.00 91.94 99 ASP A N 1
ATOM 790 C CA . ASP A 1 99 ? -20.062 -3.648 16.086 1.00 91.94 99 ASP A CA 1
ATOM 791 C C . ASP A 1 99 ? -19.881 -2.212 15.603 1.00 91.94 99 ASP A C 1
ATOM 793 O O . ASP A 1 99 ? -20.831 -1.434 15.538 1.00 91.94 99 ASP A O 1
ATOM 797 N N . ALA A 1 100 ? -18.667 -1.886 15.173 1.00 91.38 100 ALA A N 1
ATOM 798 C CA . ALA A 1 100 ? -18.338 -0.593 14.596 1.00 91.38 100 ALA A CA 1
ATOM 799 C C . ALA A 1 100 ? -17.536 -0.753 13.303 1.00 91.38 100 ALA A C 1
ATOM 801 O O . ALA A 1 100 ? -16.829 -1.738 13.080 1.00 91.38 100 ALA A O 1
ATOM 802 N N . THR A 1 101 ? -17.669 0.221 12.407 1.00 92.88 101 THR A N 1
ATOM 803 C CA . THR A 1 101 ? -16.994 0.224 11.106 1.00 92.88 101 THR A CA 1
ATOM 804 C C . THR A 1 101 ? -15.910 1.289 11.071 1.00 92.88 101 THR A C 1
ATOM 806 O O . THR A 1 101 ? -16.171 2.459 11.350 1.00 92.88 101 THR A O 1
ATOM 809 N N . VAL A 1 102 ? -14.708 0.906 10.643 1.00 92.50 102 VAL A N 1
ATOM 810 C CA . VAL A 1 102 ? -13.641 1.853 10.313 1.00 92.50 102 VAL A CA 1
ATOM 811 C C . VAL A 1 102 ? -13.637 2.085 8.809 1.00 92.50 102 VAL A C 1
ATOM 813 O O . VAL A 1 102 ? -13.444 1.155 8.025 1.00 92.50 102 VAL A O 1
ATOM 816 N N . TYR A 1 103 ? -13.803 3.338 8.405 1.00 92.69 103 TYR A N 1
ATOM 817 C CA . TYR A 1 103 ? -13.652 3.787 7.026 1.00 92.69 103 TYR A CA 1
ATOM 818 C C . TYR A 1 103 ? -12.224 4.283 6.814 1.00 92.69 103 TYR A C 1
ATOM 820 O O . TYR A 1 103 ? -11.769 5.214 7.476 1.00 92.69 103 TYR A O 1
ATOM 828 N N . ALA A 1 104 ? -11.501 3.664 5.887 1.00 92.06 104 ALA A N 1
ATOM 829 C CA . ALA A 1 104 ? -10.134 4.030 5.558 1.00 92.06 104 ALA A CA 1
ATOM 830 C C . ALA A 1 104 ? -10.063 4.645 4.158 1.00 92.06 104 ALA A C 1
ATOM 832 O O . ALA A 1 104 ? -10.264 3.969 3.149 1.00 92.06 104 ALA A O 1
ATOM 833 N N . HIS A 1 105 ? -9.733 5.935 4.101 1.00 93.69 105 HIS A N 1
ATOM 834 C CA . HIS A 1 105 ? -9.383 6.626 2.867 1.00 93.69 105 HIS A CA 1
ATOM 835 C C . HIS A 1 105 ? -7.878 6.491 2.614 1.00 93.69 105 HIS A C 1
ATOM 837 O O . HIS A 1 105 ? -7.056 7.094 3.310 1.00 93.69 105 HIS A O 1
ATOM 843 N N . VAL A 1 106 ? -7.512 5.678 1.627 1.00 93.06 106 VAL A N 1
ATOM 844 C CA . VAL A 1 106 ? -6.122 5.461 1.227 1.00 93.06 106 VAL A CA 1
ATOM 845 C C . VAL A 1 106 ? -5.774 6.427 0.100 1.00 93.06 106 VAL A C 1
ATOM 847 O O . VAL A 1 106 ? -6.321 6.316 -0.997 1.00 93.06 106 VAL A O 1
ATOM 850 N N . PHE A 1 107 ? -4.863 7.363 0.359 1.00 91.44 107 PHE A N 1
ATOM 851 C CA . PHE A 1 107 ? -4.426 8.369 -0.612 1.00 91.44 107 PHE A CA 1
ATOM 852 C C . PHE A 1 107 ? -3.004 8.084 -1.134 1.00 91.44 107 PHE A C 1
ATOM 854 O O . PHE A 1 107 ? -2.211 7.448 -0.430 1.00 91.44 107 PHE A O 1
ATOM 861 N N . PRO A 1 108 ? -2.647 8.533 -2.354 1.00 86.38 108 PRO A N 1
ATOM 862 C CA . PRO A 1 108 ? -1.301 8.352 -2.902 1.00 86.38 108 PRO A CA 1
ATOM 863 C C . PRO A 1 108 ? -0.214 8.982 -2.022 1.00 86.38 108 PRO A C 1
ATOM 865 O O . PRO A 1 108 ? -0.441 10.001 -1.369 1.00 86.38 108 PRO A O 1
ATOM 868 N N . GLU A 1 109 ? 0.996 8.419 -2.035 1.00 79.88 109 GLU A N 1
ATOM 869 C CA . GLU A 1 109 ? 2.128 9.045 -1.342 1.00 79.88 109 GLU A CA 1
ATOM 870 C C . GLU A 1 109 ? 2.416 10.449 -1.915 1.00 79.88 109 GLU A C 1
ATOM 872 O O . GLU A 1 109 ? 2.307 10.684 -3.117 1.00 79.88 109 GLU A O 1
ATOM 877 N N . GLY A 1 110 ? 2.766 11.401 -1.045 1.00 73.31 110 GLY A N 1
ATOM 878 C CA . GLY A 1 110 ? 3.079 12.782 -1.426 1.00 73.31 110 GLY A CA 1
ATOM 879 C C . GLY A 1 110 ? 1.864 13.708 -1.538 1.00 73.31 110 GLY A C 1
ATOM 880 O O . GLY A 1 110 ? 2.042 14.921 -1.633 1.00 73.31 110 GLY A O 1
ATOM 881 N N . GLN A 1 111 ? 0.645 13.169 -1.461 1.00 80.75 111 GLN A N 1
ATOM 882 C CA . GLN A 1 111 ? -0.588 13.951 -1.372 1.00 80.75 111 GLN A CA 1
ATOM 883 C C . GLN A 1 111 ? -1.079 14.037 0.079 1.00 80.75 111 GLN A C 1
ATOM 885 O O . GLN A 1 111 ? -0.666 13.264 0.940 1.00 80.75 111 GLN A O 1
ATOM 890 N N . THR A 1 112 ? -1.957 14.994 0.373 1.00 79.88 112 THR A N 1
ATOM 891 C CA . THR A 1 112 ? -2.656 15.073 1.664 1.00 79.88 112 THR A CA 1
ATOM 892 C C . THR A 1 112 ? -4.078 14.565 1.493 1.00 79.88 112 THR A C 1
ATOM 894 O O . THR A 1 112 ? -4.875 15.210 0.813 1.00 79.88 112 THR A O 1
ATOM 897 N N . GLY A 1 113 ? -4.400 13.429 2.108 1.00 80.44 113 GLY A N 1
ATOM 898 C CA . GLY A 1 113 ? -5.774 12.945 2.214 1.00 80.44 113 GLY A CA 1
ATOM 899 C C . GLY A 1 113 ? -6.415 13.381 3.526 1.00 80.44 113 GLY A C 1
ATOM 900 O O . GLY A 1 113 ? -5.782 13.328 4.582 1.00 80.44 113 GLY A O 1
ATOM 901 N N . ASN A 1 114 ? -7.681 13.784 3.456 1.00 86.75 114 ASN A N 1
ATOM 902 C CA . ASN A 1 114 ? -8.505 14.016 4.637 1.00 86.75 114 ASN A CA 1
ATOM 903 C C . ASN A 1 114 ? -9.332 12.760 4.943 1.00 86.75 114 ASN A C 1
ATOM 905 O O . ASN A 1 114 ? -9.744 12.073 4.005 1.00 86.75 114 ASN A O 1
ATOM 909 N N . PRO A 1 115 ? -9.592 12.451 6.226 1.00 83.31 115 PRO A N 1
ATOM 910 C CA . PRO A 1 115 ? -10.541 11.406 6.584 1.00 83.31 115 PRO A CA 1
ATOM 911 C C . PRO A 1 115 ? -11.923 11.725 6.009 1.00 83.31 115 PRO A C 1
ATOM 913 O O . PRO A 1 115 ? -12.318 12.889 5.928 1.00 83.31 115 PRO A O 1
ATOM 916 N N . GLN A 1 116 ? -12.661 10.691 5.621 1.00 85.19 116 GLN A N 1
ATOM 917 C CA . GLN A 1 116 ? -14.053 10.830 5.207 1.00 85.19 116 GLN A CA 1
ATOM 918 C C . GLN A 1 116 ? -14.921 11.271 6.399 1.00 85.19 116 GLN A C 1
ATOM 920 O O . GLN A 1 116 ? -14.693 10.831 7.523 1.00 85.19 116 GLN A O 1
ATOM 925 N N . GLU A 1 117 ? -15.932 12.106 6.176 1.00 82.19 117 GLU A N 1
ATOM 926 C CA . GLU A 1 117 ? -16.929 12.399 7.208 1.00 82.19 117 GLU A CA 1
ATOM 927 C C . GLU A 1 117 ? -17.890 11.209 7.337 1.00 82.19 117 GLU A C 1
ATOM 929 O O . GLU A 1 117 ? -18.467 10.754 6.345 1.00 82.19 117 GLU A O 1
ATOM 934 N N . VAL A 1 118 ? -17.997 10.651 8.544 1.00 84.75 118 VAL A N 1
ATOM 935 C CA . VAL A 1 118 ? -18.745 9.418 8.821 1.00 84.75 118 VAL A CA 1
ATOM 936 C C . VAL A 1 118 ? -19.639 9.642 10.031 1.00 84.75 118 VAL A C 1
ATOM 938 O O . VAL A 1 118 ? -19.212 10.219 11.031 1.00 84.75 118 VAL A O 1
ATOM 941 N N . GLU A 1 119 ? -20.882 9.168 9.945 1.00 84.31 119 GLU A N 1
ATOM 942 C CA . GLU A 1 119 ? -21.793 9.198 11.082 1.00 84.31 119 GLU A CA 1
ATOM 943 C C . GLU A 1 119 ? -21.358 8.175 12.146 1.00 84.31 119 GLU A C 1
ATOM 945 O O . GLU A 1 119 ? -21.109 7.013 11.800 1.00 84.31 119 GLU A O 1
ATOM 950 N N . PRO A 1 120 ? -21.318 8.552 13.438 1.00 78.44 120 PRO A N 1
ATOM 951 C CA . PRO A 1 120 ? -20.793 7.697 14.504 1.00 78.44 120 PRO A CA 1
ATOM 952 C C . PRO A 1 120 ? -21.526 6.360 14.694 1.00 78.44 120 PRO A C 1
ATOM 954 O O . PRO A 1 120 ? -21.007 5.490 15.375 1.00 78.44 120 PRO A O 1
ATOM 957 N N . GLY A 1 121 ? -22.700 6.160 14.090 1.00 80.50 121 GLY A N 1
ATOM 958 C CA . GLY A 1 121 ? -23.492 4.943 14.269 1.00 80.50 121 GLY A CA 1
ATOM 959 C C . GLY A 1 121 ? -24.250 4.914 15.598 1.00 80.50 121 GLY A C 1
ATOM 960 O O . GLY A 1 121 ? -24.303 5.906 16.327 1.00 80.50 121 GLY A O 1
ATOM 961 N N . ALA A 1 122 ? -24.886 3.776 15.874 1.00 73.75 122 ALA A N 1
ATOM 962 C CA . ALA A 1 122 ? -25.641 3.523 17.096 1.00 73.75 122 ALA A CA 1
ATOM 963 C C . ALA A 1 122 ? -24.950 2.414 17.889 1.00 73.75 122 ALA A C 1
ATOM 965 O O . ALA A 1 122 ? -24.631 1.387 17.302 1.00 73.75 122 ALA A O 1
ATOM 966 N N . GLY A 1 123 ? -24.772 2.616 19.194 1.00 81.62 123 GLY A N 1
ATOM 967 C CA . GLY A 1 123 ? -24.035 1.687 20.046 1.00 81.62 123 GLY A CA 1
ATOM 968 C C . GLY A 1 123 ? -23.024 2.403 20.937 1.00 81.62 123 GLY A C 1
ATOM 969 O O . GLY A 1 123 ? -22.922 3.634 20.914 1.00 81.62 123 GLY A O 1
ATOM 970 N N . PHE A 1 124 ? -22.297 1.628 21.739 1.00 83.38 124 PHE A N 1
ATOM 971 C CA . PHE A 1 124 ? -21.180 2.149 22.524 1.00 83.38 124 PHE A CA 1
ATOM 972 C C . PHE A 1 124 ? -19.881 2.186 21.712 1.00 83.38 124 PHE A C 1
ATOM 974 O O . PHE A 1 124 ? -19.028 3.020 22.014 1.00 83.38 124 PHE A O 1
ATOM 981 N N . ALA A 1 125 ? -19.735 1.314 20.709 1.00 85.75 125 ALA A N 1
ATOM 982 C CA . ALA A 1 125 ? -18.660 1.358 19.728 1.00 85.75 125 ALA A CA 1
ATOM 983 C C . ALA A 1 125 ? -19.130 2.194 18.531 1.00 85.75 125 ALA A C 1
ATOM 985 O O . ALA A 1 125 ? -20.181 1.928 17.948 1.00 85.75 125 ALA A O 1
ATOM 986 N N . LYS A 1 126 ? -18.382 3.238 18.179 1.00 89.69 126 LYS A N 1
ATOM 987 C CA . LYS A 1 126 ? -18.761 4.191 17.136 1.00 89.69 126 LYS A CA 1
ATOM 988 C C . LYS A 1 126 ? -17.895 4.033 15.902 1.00 89.69 126 LYS A C 1
ATOM 990 O O . LYS A 1 126 ? -16.744 3.627 15.960 1.00 89.69 126 LYS A O 1
ATOM 995 N N . ASN A 1 127 ? -18.462 4.377 14.751 1.00 91.00 127 ASN A N 1
ATOM 996 C CA . ASN A 1 127 ? -17.733 4.326 13.493 1.00 91.00 127 ASN A CA 1
ATOM 997 C C . ASN A 1 127 ? -16.589 5.342 13.478 1.00 91.00 127 ASN A C 1
ATOM 999 O O . ASN A 1 127 ? -16.759 6.502 13.865 1.00 91.00 127 ASN A O 1
ATOM 1003 N N . ASP A 1 128 ? -15.461 4.924 12.918 1.00 89.31 128 ASP A N 1
ATOM 1004 C CA . ASP A 1 128 ? -14.272 5.749 12.757 1.00 89.31 128 ASP A CA 1
ATOM 1005 C C . ASP A 1 128 ? -13.975 6.039 11.297 1.00 89.31 128 ASP A C 1
ATOM 1007 O O . ASP A 1 128 ? -14.319 5.282 10.388 1.00 89.31 128 ASP A O 1
ATOM 1011 N N . SER A 1 129 ? -13.234 7.120 11.084 1.00 91.44 129 SER A N 1
ATOM 1012 C CA . SER A 1 129 ? -12.689 7.465 9.783 1.00 91.44 129 SER A CA 1
ATOM 1013 C 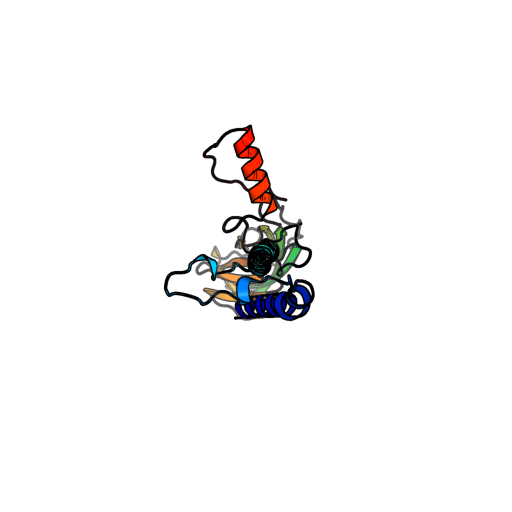C . SER A 1 129 ? -11.212 7.800 9.889 1.00 91.44 129 SER A C 1
ATOM 1015 O O . SER A 1 129 ? -10.788 8.586 10.741 1.00 91.44 129 SER A O 1
ATOM 1017 N N . ILE A 1 130 ? -10.419 7.209 9.002 1.00 91.19 130 ILE A N 1
ATOM 1018 C CA . ILE A 1 130 ? -8.979 7.422 8.920 1.00 91.19 130 ILE A CA 1
ATOM 1019 C C . ILE A 1 130 ? -8.573 7.790 7.499 1.00 91.19 130 ILE A C 1
ATOM 1021 O O . ILE A 1 130 ? -9.149 7.319 6.520 1.00 91.19 130 ILE A O 1
ATOM 1025 N N . ALA A 1 131 ? -7.520 8.593 7.396 1.00 92.50 131 ALA A N 1
ATOM 1026 C CA . ALA A 1 131 ? -6.794 8.800 6.155 1.00 92.50 131 ALA A CA 1
ATOM 1027 C C . ALA A 1 131 ? -5.392 8.210 6.304 1.00 92.50 131 ALA A C 1
ATOM 1029 O O . ALA A 1 131 ? -4.678 8.521 7.260 1.00 92.50 131 ALA A O 1
ATOM 1030 N N . VAL A 1 132 ? -4.998 7.359 5.361 1.00 92.50 132 VAL A N 1
ATOM 1031 C CA . VAL A 1 132 ? -3.699 6.683 5.365 1.00 92.50 132 VAL A CA 1
ATOM 1032 C C . VAL A 1 132 ? -3.021 6.848 4.011 1.00 92.50 132 VAL A C 1
ATOM 1034 O O . VAL A 1 132 ? -3.646 6.712 2.964 1.00 92.50 132 VAL A O 1
ATOM 1037 N N . ALA A 1 133 ? -1.727 7.154 4.027 1.00 90.94 133 ALA A N 1
ATOM 1038 C CA . ALA A 1 133 ? -0.943 7.192 2.802 1.00 90.94 133 ALA A CA 1
ATOM 1039 C C . ALA A 1 133 ? -0.664 5.762 2.315 1.00 90.94 133 ALA A C 1
ATOM 1041 O O . ALA A 1 133 ? -0.400 4.869 3.126 1.00 90.94 133 ALA A O 1
ATOM 1042 N N . ALA A 1 134 ? -0.658 5.557 0.998 1.00 89.12 134 ALA A N 1
ATOM 1043 C CA . ALA A 1 134 ? -0.185 4.323 0.380 1.00 89.12 134 ALA A CA 1
ATOM 1044 C C . ALA A 1 134 ? 1.187 3.905 0.951 1.00 89.12 134 ALA A C 1
ATOM 1046 O O . ALA A 1 134 ? 2.010 4.756 1.295 1.00 89.12 134 ALA A O 1
ATOM 1047 N N . TRP A 1 135 ? 1.413 2.593 1.092 1.00 88.06 135 TRP A N 1
ATOM 1048 C CA . TRP A 1 135 ? 2.603 1.981 1.716 1.00 88.06 135 TRP A CA 1
ATOM 1049 C C . TRP A 1 135 ? 2.840 2.275 3.206 1.00 88.06 135 TRP A C 1
ATOM 1051 O O . TRP A 1 135 ? 3.748 1.703 3.814 1.00 88.06 135 TRP A O 1
ATOM 1061 N N . ARG A 1 136 ? 2.036 3.133 3.840 1.00 91.56 136 ARG A N 1
ATOM 1062 C CA . ARG A 1 136 ? 2.152 3.441 5.269 1.00 91.56 136 ARG A CA 1
ATOM 1063 C C . ARG A 1 136 ? 1.104 2.683 6.072 1.00 91.56 136 ARG A C 1
ATOM 1065 O O . ARG A 1 136 ? 0.002 2.424 5.608 1.00 91.56 136 ARG A O 1
ATOM 1072 N N . SER A 1 137 ? 1.442 2.367 7.316 1.00 92.75 137 SER A N 1
ATOM 1073 C CA . SER A 1 137 ? 0.480 1.883 8.305 1.00 92.75 137 SER A CA 1
ATOM 1074 C C . SER A 1 137 ? -0.048 3.045 9.138 1.00 92.75 137 SER A C 1
ATOM 1076 O O . SER A 1 137 ? 0.731 3.913 9.539 1.00 92.75 137 SER A O 1
ATOM 1078 N N . TYR A 1 138 ? -1.329 3.019 9.483 1.00 92.50 138 TYR A N 1
ATOM 1079 C CA . TYR A 1 138 ? -1.930 3.974 10.407 1.00 92.50 138 TYR A CA 1
ATOM 1080 C C . TYR A 1 138 ? -2.422 3.273 11.672 1.00 92.50 138 TYR A C 1
ATOM 1082 O O . TYR A 1 138 ? -2.957 2.166 11.614 1.00 92.50 138 TYR A O 1
ATOM 1090 N N . LEU A 1 139 ? -2.223 3.913 12.827 1.00 93.00 139 LEU A N 1
ATOM 1091 C CA . LEU A 1 139 ? -2.746 3.430 14.101 1.00 93.00 139 LEU A CA 1
ATOM 1092 C C . LEU A 1 139 ? -4.118 4.059 14.352 1.00 93.00 139 LEU A C 1
ATOM 1094 O O . LEU A 1 139 ? -4.216 5.237 14.695 1.00 93.00 139 LEU A O 1
ATOM 1098 N N . VAL A 1 140 ? -5.161 3.254 14.207 1.00 89.88 140 VAL A N 1
ATOM 1099 C CA . VAL A 1 140 ? -6.544 3.624 14.488 1.00 89.88 140 VAL A CA 1
ATOM 1100 C C . VAL A 1 140 ? -6.759 3.622 15.998 1.00 89.88 140 VAL A C 1
ATOM 1102 O O . VAL A 1 140 ? -6.559 2.615 16.687 1.00 89.88 140 VAL A O 1
ATOM 1105 N N . ARG A 1 141 ? -7.140 4.785 16.520 1.00 86.31 141 ARG A N 1
ATOM 1106 C CA . ARG A 1 141 ? -7.570 4.949 17.908 1.00 86.31 141 ARG A CA 1
ATOM 1107 C C . ARG A 1 141 ? -9.091 4.913 17.945 1.00 86.31 141 ARG A C 1
ATOM 1109 O O . ARG A 1 141 ? -9.700 5.973 17.873 1.00 86.31 141 ARG A O 1
ATOM 1116 N N . ILE A 1 142 ? -9.622 3.698 18.035 1.00 83.44 142 ILE A N 1
ATOM 1117 C CA . ILE A 1 142 ? -11.063 3.412 18.057 1.00 83.44 142 ILE A CA 1
ATOM 1118 C C . ILE A 1 142 ? -11.783 4.063 19.247 1.00 83.44 142 ILE A C 1
ATOM 1120 O O . ILE A 1 142 ? -12.870 4.596 19.157 1.00 83.44 142 ILE A O 1
ATOM 1124 N N . ASP A 1 143 ? -11.075 4.190 20.361 1.00 80.19 143 ASP A N 1
ATOM 1125 C CA . ASP A 1 143 ? -11.581 4.665 21.643 1.00 80.19 143 ASP A CA 1
ATOM 1126 C C . ASP A 1 143 ? -11.756 6.190 21.754 1.00 80.19 143 ASP A C 1
ATOM 1128 O O . ASP A 1 143 ? -11.944 6.708 22.852 1.00 80.19 143 ASP A O 1
ATOM 1132 N N . LYS A 1 144 ? -11.624 6.949 20.660 1.00 83.38 144 LYS A N 1
ATOM 1133 C CA . LYS A 1 144 ? -11.696 8.421 20.717 1.00 83.38 144 LYS A CA 1
ATOM 1134 C C . LYS A 1 144 ? -13.120 8.964 20.792 1.00 83.38 144 LYS A C 1
ATOM 1136 O O . LYS A 1 144 ? -13.315 10.049 21.337 1.00 83.38 144 LYS A O 1
ATOM 1141 N N . ASN A 1 145 ? -14.068 8.275 20.176 1.00 80.81 145 ASN A N 1
ATOM 1142 C CA . ASN A 1 145 ? -15.469 8.675 20.038 1.00 80.81 145 ASN A CA 1
ATOM 1143 C C . ASN A 1 145 ? -16.439 7.655 20.666 1.00 80.81 145 ASN A C 1
ATOM 1145 O O . ASN A 1 145 ? -17.612 7.998 20.858 1.00 80.81 145 ASN A O 1
ATOM 1149 N N . ASP A 1 146 ? -15.950 6.466 21.019 1.00 82.50 146 ASP A N 1
ATOM 1150 C CA . ASP A 1 146 ? -16.668 5.419 21.750 1.00 82.50 146 ASP A CA 1
ATOM 1151 C C . ASP A 1 146 ? -17.197 5.886 23.118 1.00 82.50 146 ASP A C 1
ATOM 1153 O O . ASP A 1 146 ? -16.620 6.751 23.779 1.00 82.50 146 ASP A O 1
ATOM 1157 N N . GLU A 1 147 ? -18.309 5.291 23.560 1.00 78.50 147 GLU A N 1
ATOM 1158 C CA . GLU A 1 147 ? -18.885 5.526 24.894 1.00 78.50 147 GLU A CA 1
ATOM 1159 C C . GLU A 1 147 ? -18.242 4.654 25.976 1.00 78.50 147 GLU A C 1
ATOM 1161 O O . GLU A 1 147 ? -18.125 5.091 27.119 1.00 78.50 147 GLU A O 1
ATOM 1166 N N . ILE A 1 148 ? -17.820 3.434 25.619 1.00 78.31 148 ILE A N 1
ATOM 1167 C CA . ILE A 1 148 ? -17.046 2.543 26.490 1.00 78.31 148 ILE A CA 1
ATOM 1168 C C . ILE A 1 148 ? -15.671 2.368 25.866 1.00 78.31 148 ILE A C 1
ATOM 1170 O O . ILE A 1 148 ? -15.523 1.795 24.787 1.00 78.31 148 ILE A O 1
ATOM 1174 N N . THR A 1 149 ? -14.654 2.836 26.573 1.00 83.88 149 THR A N 1
ATOM 1175 C CA . THR A 1 149 ? -13.286 2.838 26.072 1.00 83.88 149 THR A CA 1
ATOM 1176 C C . THR A 1 149 ? -12.521 1.594 26.517 1.00 83.88 149 THR A C 1
ATOM 1178 O O . THR A 1 149 ? -12.952 0.791 27.350 1.00 83.88 149 THR A O 1
ATOM 1181 N N . ARG A 1 150 ? -11.309 1.435 25.985 1.00 82.00 150 ARG A N 1
ATOM 1182 C CA . ARG A 1 150 ? -10.384 0.387 26.439 1.00 82.00 150 ARG A CA 1
ATOM 1183 C C . ARG A 1 150 ? -9.913 0.596 27.880 1.00 82.00 150 ARG A C 1
ATOM 1185 O O . ARG A 1 150 ? -9.535 -0.380 28.522 1.00 82.00 150 ARG A O 1
ATOM 1192 N N . GLU A 1 151 ? -9.936 1.830 28.391 1.00 80.44 151 GLU A N 1
ATOM 1193 C CA . GLU A 1 151 ? -9.614 2.118 29.798 1.00 80.44 151 GLU A CA 1
ATOM 1194 C C . GLU A 1 151 ? -10.683 1.555 30.741 1.00 80.44 151 GLU A C 1
ATOM 1196 O O . GLU A 1 151 ? -10.354 1.074 31.824 1.00 80.44 151 GLU A O 1
ATOM 1201 N N . ASP A 1 152 ? -11.933 1.501 30.277 1.00 81.38 152 ASP A N 1
ATOM 1202 C CA . ASP A 1 152 ? -13.046 0.874 30.992 1.00 81.38 152 ASP A CA 1
ATOM 1203 C C . ASP A 1 152 ? -12.988 -0.663 30.937 1.00 81.38 152 ASP A C 1
ATOM 1205 O O . ASP A 1 152 ? -13.721 -1.340 31.653 1.00 81.38 152 ASP A O 1
ATOM 1209 N N . GLY A 1 153 ? -12.092 -1.231 30.119 1.00 82.75 153 GLY A N 1
ATOM 1210 C CA . GLY A 1 153 ? -11.873 -2.670 29.963 1.00 82.75 153 GLY A CA 1
ATOM 1211 C C . GLY A 1 153 ? -12.478 -3.275 28.694 1.00 82.75 153 GLY A C 1
ATOM 1212 O O . GLY A 1 153 ? -12.499 -4.502 28.569 1.00 82.75 153 GLY A O 1
ATOM 1213 N N . ALA A 1 154 ? -12.958 -2.455 27.751 1.00 86.56 154 ALA A N 1
ATOM 1214 C CA . ALA A 1 154 ? -13.423 -2.960 26.466 1.00 86.56 154 ALA A CA 1
ATOM 1215 C C . ALA A 1 154 ? -12.266 -3.504 25.611 1.00 86.56 154 ALA A C 1
ATOM 1217 O O . ALA A 1 154 ? -11.148 -2.978 25.618 1.00 86.56 154 ALA A O 1
ATOM 1218 N N . ARG A 1 155 ? -12.534 -4.569 24.852 1.00 89.75 155 ARG A N 1
ATOM 1219 C CA . ARG A 1 155 ? -11.538 -5.246 24.009 1.00 89.75 155 ARG A CA 1
ATOM 1220 C C . ARG A 1 155 ? -12.098 -5.574 22.634 1.00 89.75 155 ARG A C 1
ATOM 1222 O O . ARG A 1 155 ? -13.259 -5.946 22.514 1.00 89.75 155 ARG A O 1
ATOM 1229 N N . VAL A 1 156 ? -11.252 -5.502 21.611 1.00 90.88 156 VAL A N 1
ATOM 1230 C CA . VAL A 1 156 ? -11.600 -5.992 20.271 1.00 90.88 156 VAL A CA 1
ATOM 1231 C C . VAL A 1 156 ? -11.516 -7.515 20.269 1.00 90.88 156 VAL A C 1
ATOM 1233 O O . VAL A 1 156 ? -10.480 -8.068 20.648 1.00 90.88 156 VAL A O 1
ATOM 1236 N N . VAL A 1 157 ? -12.597 -8.175 19.861 1.00 92.88 157 VAL A N 1
ATOM 1237 C CA . VAL A 1 157 ? -12.698 -9.644 19.828 1.00 92.88 157 VAL A CA 1
ATOM 1238 C C . VAL A 1 157 ? -12.780 -10.200 18.415 1.00 92.88 157 VAL A C 1
ATOM 1240 O O . VAL A 1 157 ? -12.316 -11.315 18.190 1.00 92.88 157 VAL A O 1
ATOM 1243 N N . GLU A 1 158 ? -13.322 -9.440 17.462 1.00 93.69 158 GLU A N 1
ATOM 1244 C CA . GLU A 1 158 ? -13.489 -9.873 16.072 1.00 93.69 158 GLU A CA 1
ATOM 1245 C C . GLU A 1 158 ? -13.178 -8.724 15.097 1.00 93.69 158 GLU A C 1
ATOM 1247 O O . GLU A 1 158 ? -13.374 -7.551 15.421 1.00 93.69 158 GLU A O 1
ATOM 1252 N N . ILE A 1 159 ? -12.654 -9.063 13.915 1.00 94.44 159 ILE A N 1
ATOM 1253 C CA . ILE A 1 159 ? -12.417 -8.151 12.782 1.00 94.44 159 ILE A CA 1
ATOM 1254 C C . ILE A 1 159 ? -12.926 -8.841 11.519 1.00 94.44 159 ILE A C 1
ATOM 1256 O O . ILE A 1 159 ? -12.500 -9.956 11.230 1.00 94.44 159 ILE A O 1
ATOM 1260 N N . ASP A 1 160 ? -13.842 -8.203 10.789 1.00 92.50 160 ASP A N 1
ATOM 1261 C CA . ASP A 1 160 ? -14.542 -8.765 9.622 1.00 92.50 160 ASP A CA 1
ATOM 1262 C C . ASP A 1 160 ? -15.073 -10.195 9.874 1.00 92.50 160 ASP A C 1
ATOM 1264 O O . ASP A 1 160 ? -14.980 -11.092 9.034 1.00 92.50 160 ASP A O 1
ATOM 1268 N N . GLY A 1 161 ? -15.608 -10.426 11.080 1.00 90.56 161 GLY A N 1
ATOM 1269 C CA . GLY A 1 161 ? -16.132 -11.723 11.523 1.00 90.56 161 GLY A CA 1
ATOM 1270 C C . GLY A 1 161 ? -15.069 -12.781 11.850 1.00 90.56 161 GLY A C 1
ATOM 1271 O O . GLY A 1 161 ? -15.418 -13.922 12.153 1.00 90.56 161 GLY A O 1
ATOM 1272 N N . GLN A 1 162 ? -13.776 -12.443 11.801 1.00 93.19 162 GLN A N 1
ATOM 1273 C CA . GLN A 1 162 ? -12.697 -13.326 12.243 1.00 93.19 162 GLN A CA 1
ATOM 1274 C C . GLN A 1 162 ? -12.327 -13.054 13.705 1.00 93.19 162 GLN A C 1
ATOM 1276 O O . GLN A 1 162 ? -12.069 -11.900 14.052 1.00 93.19 162 GLN A O 1
ATOM 1281 N N . PRO A 1 163 ? -12.232 -14.085 14.565 1.00 93.31 163 PRO A N 1
ATOM 1282 C CA . PRO A 1 163 ? -11.829 -13.908 15.954 1.00 93.31 163 PRO A CA 1
ATOM 1283 C C . PRO A 1 163 ? -10.364 -13.482 16.046 1.00 93.31 163 PRO A C 1
ATOM 1285 O O . PRO A 1 163 ? -9.480 -14.081 15.429 1.00 93.31 163 PRO A O 1
ATOM 1288 N N . VAL A 1 164 ? -10.098 -12.467 16.863 1.00 93.81 164 VAL A N 1
ATOM 1289 C CA . VAL A 1 164 ? -8.768 -11.889 17.052 1.00 93.81 164 VAL A CA 1
ATOM 1290 C C . VAL A 1 164 ? -8.388 -11.812 18.520 1.00 93.81 164 VAL A C 1
ATOM 1292 O O . VAL A 1 164 ? -9.212 -11.682 19.419 1.00 93.81 164 VAL A O 1
ATOM 1295 N N . SER A 1 165 ? -7.084 -11.868 18.761 1.00 91.94 165 SER A N 1
ATOM 1296 C CA . SER A 1 165 ? -6.479 -11.574 20.057 1.00 91.94 165 SER A CA 1
ATOM 1297 C C . SER A 1 165 ? -5.388 -10.518 19.899 1.00 91.94 165 SER A C 1
ATOM 1299 O O . SER A 1 165 ? -4.993 -10.167 18.784 1.00 91.94 165 SER A O 1
ATOM 1301 N N . LEU A 1 166 ? -4.870 -10.000 21.009 1.00 91.44 166 LEU A N 1
ATOM 1302 C CA . LEU A 1 166 ? -3.774 -9.032 20.984 1.00 91.44 166 LEU A CA 1
ATOM 1303 C C . LEU A 1 166 ? -2.567 -9.601 20.217 1.00 91.44 166 LEU A C 1
ATOM 1305 O O . LEU A 1 166 ? -2.126 -10.717 20.476 1.00 91.44 166 LEU A O 1
ATOM 1309 N N . GLY A 1 167 ? -2.028 -8.835 19.269 1.00 91.62 167 GLY A N 1
ATOM 1310 C CA . GLY A 1 167 ? -0.946 -9.265 18.376 1.00 91.62 167 GLY A CA 1
ATOM 1311 C C . GLY A 1 167 ? -1.406 -10.022 17.126 1.00 91.62 167 GLY A C 1
ATOM 1312 O O . GLY A 1 167 ? -0.584 -10.277 16.246 1.00 91.62 167 GLY A O 1
ATOM 1313 N N . SER A 1 168 ? -2.693 -10.365 17.016 1.00 92.56 168 SER A N 1
ATOM 1314 C CA . SER A 1 168 ? -3.233 -11.046 15.835 1.00 92.56 168 SER A CA 1
ATOM 1315 C C . SER A 1 168 ? -3.238 -10.126 14.620 1.00 92.56 168 SER A C 1
ATOM 1317 O O . SER A 1 168 ? -3.427 -8.911 14.728 1.00 92.56 168 SER A O 1
ATOM 1319 N N . ARG A 1 169 ? -3.050 -10.731 13.450 1.00 94.31 169 ARG A N 1
ATOM 1320 C CA . ARG A 1 169 ? -3.098 -10.076 12.147 1.00 94.31 169 ARG A CA 1
ATOM 1321 C C . ARG A 1 169 ? -4.190 -10.730 11.311 1.00 94.31 169 ARG A C 1
ATOM 1323 O O . ARG A 1 169 ? -4.181 -11.949 11.176 1.00 94.31 169 ARG A O 1
ATOM 1330 N N . VAL A 1 170 ? -5.074 -9.914 10.749 1.00 95.19 170 VAL A N 1
ATOM 1331 C CA . VAL A 1 170 ? -6.193 -10.331 9.901 1.00 95.19 170 VAL A CA 1
ATOM 1332 C C . VAL A 1 170 ? -6.098 -9.616 8.562 1.00 95.19 170 VAL A C 1
ATOM 1334 O O . VAL A 1 170 ? -5.816 -8.417 8.504 1.00 95.19 170 VAL A O 1
ATOM 1337 N N . GLU A 1 171 ? -6.299 -10.366 7.483 1.00 94.44 171 GLU A N 1
ATOM 1338 C CA . GLU A 1 171 ? -6.466 -9.793 6.151 1.00 94.44 171 GLU A CA 1
ATOM 1339 C C . GLU A 1 171 ? -7.888 -9.252 6.018 1.00 94.44 171 GLU A C 1
ATOM 1341 O O . GLU A 1 171 ? -8.852 -9.959 6.302 1.00 94.44 171 GLU A O 1
ATOM 1346 N N . VAL A 1 172 ? -7.989 -7.991 5.608 1.00 94.00 172 VAL A N 1
ATOM 1347 C CA . VAL A 1 172 ? -9.255 -7.284 5.387 1.00 94.00 172 VAL A CA 1
ATOM 1348 C C . VAL A 1 172 ? -9.314 -6.831 3.938 1.00 94.00 172 VAL A C 1
ATOM 1350 O O . VAL A 1 172 ? -8.334 -6.963 3.194 1.00 94.00 172 VAL A O 1
ATOM 1353 N N . ASP A 1 173 ? -10.434 -6.245 3.531 1.00 92.56 173 ASP A N 1
ATOM 1354 C CA . ASP A 1 173 ? -10.542 -5.749 2.170 1.00 92.56 173 ASP A CA 1
ATOM 1355 C C . ASP A 1 173 ? -9.476 -4.683 1.869 1.00 92.56 173 ASP A C 1
ATOM 1357 O O . ASP A 1 173 ? -9.316 -3.676 2.569 1.00 92.56 173 ASP A O 1
ATOM 1361 N N . HIS A 1 174 ? -8.717 -4.939 0.808 1.00 91.62 174 HIS A N 1
ATOM 1362 C CA . HIS A 1 174 ? -7.650 -4.072 0.317 1.00 91.62 174 HIS A CA 1
ATOM 1363 C C . HIS A 1 174 ? -6.502 -3.773 1.308 1.00 91.62 174 HIS A C 1
ATOM 1365 O O . HIS A 1 174 ? -5.741 -2.816 1.111 1.00 91.62 174 HIS A O 1
ATOM 1371 N N . GLY A 1 175 ? -6.314 -4.598 2.344 1.00 93.44 175 GLY A N 1
ATOM 1372 C CA . GLY A 1 175 ? -5.214 -4.417 3.284 1.00 93.44 175 GLY A CA 1
ATOM 1373 C C . GLY A 1 175 ? -5.129 -5.461 4.390 1.00 93.44 175 GLY A C 1
ATOM 1374 O O . GLY A 1 175 ? -5.520 -6.619 4.267 1.00 93.44 175 GLY A O 1
ATOM 1375 N N . THR A 1 176 ? -4.532 -5.060 5.501 1.00 94.94 176 THR A N 1
ATOM 1376 C CA . THR A 1 176 ? -4.321 -5.918 6.662 1.00 94.94 176 THR A CA 1
ATOM 1377 C C . THR A 1 176 ? -4.488 -5.100 7.931 1.00 94.94 176 THR A C 1
ATOM 1379 O O . THR A 1 176 ? -3.932 -4.007 8.050 1.00 94.94 176 THR A O 1
ATOM 1382 N N . VAL A 1 177 ? -5.212 -5.649 8.904 1.00 95.75 177 VAL A N 1
ATOM 1383 C CA . VAL A 1 177 ? -5.355 -5.068 10.239 1.00 95.75 177 VAL A CA 1
ATOM 1384 C C . VAL A 1 177 ? -4.576 -5.912 11.238 1.00 95.75 177 VAL A C 1
ATOM 1386 O O . VAL A 1 177 ? -4.676 -7.135 11.270 1.00 95.75 177 VAL A O 1
ATOM 1389 N N . THR A 1 178 ? -3.767 -5.261 12.068 1.00 95.12 178 THR A N 1
ATOM 1390 C CA . THR A 1 178 ? -3.064 -5.895 13.187 1.00 95.12 178 THR A CA 1
ATOM 1391 C C . THR A 1 178 ? -3.565 -5.317 14.502 1.00 95.12 178 THR A C 1
ATOM 1393 O O . THR A 1 178 ? -3.526 -4.102 14.705 1.00 95.12 178 THR A O 1
ATOM 1396 N N . VAL A 1 179 ? -3.992 -6.180 15.422 1.00 93.75 179 VAL A N 1
ATOM 1397 C CA . VAL A 1 179 ? -4.334 -5.783 16.791 1.00 93.75 179 VAL A CA 1
ATOM 1398 C C . VAL A 1 179 ? -3.034 -5.584 17.557 1.00 93.75 179 VAL A C 1
ATOM 1400 O O . VAL A 1 179 ? -2.246 -6.510 17.731 1.00 93.75 179 VAL A O 1
ATOM 1403 N N . THR A 1 180 ? -2.766 -4.367 18.011 1.00 92.00 180 THR A N 1
ATOM 1404 C CA . THR A 1 180 ? -1.553 -4.073 18.788 1.00 92.00 180 THR A CA 1
ATOM 1405 C C . THR A 1 180 ? -1.621 -4.691 20.185 1.00 92.00 180 THR A C 1
ATOM 1407 O O . THR A 1 180 ? -2.694 -5.016 20.687 1.00 92.00 180 THR A O 1
ATOM 1410 N N . SER A 1 181 ? -0.484 -4.783 20.879 1.00 88.25 181 SER A N 1
ATOM 1411 C CA . SER A 1 181 ? -0.434 -5.239 22.280 1.00 88.25 181 SER A CA 1
ATOM 1412 C C . SER A 1 181 ? -1.233 -4.360 23.249 1.00 88.25 181 SER A C 1
ATOM 1414 O O . SER A 1 181 ? -1.586 -4.810 24.333 1.00 88.25 181 SER A O 1
ATOM 1416 N N . LYS A 1 182 ? -1.534 -3.116 22.856 1.00 85.38 182 LYS A N 1
ATOM 1417 C CA . LYS A 1 182 ? -2.371 -2.172 23.610 1.00 85.38 182 LYS A CA 1
ATOM 1418 C C . LYS A 1 182 ? -3.855 -2.235 23.217 1.00 85.38 182 LYS A C 1
ATOM 1420 O O . LYS A 1 182 ? -4.641 -1.436 23.711 1.00 85.38 182 LYS A O 1
ATOM 1425 N N . GLY A 1 183 ? -4.240 -3.108 22.285 1.00 85.12 183 GLY A N 1
ATOM 1426 C CA . GLY A 1 183 ? -5.618 -3.234 21.797 1.00 85.12 183 GLY A CA 1
ATOM 1427 C C . GLY A 1 183 ? -6.059 -2.172 20.782 1.00 85.12 183 GLY A C 1
ATOM 1428 O O . GLY A 1 183 ? -7.216 -2.178 20.388 1.00 85.12 183 GLY A O 1
ATOM 1429 N N . SER A 1 184 ? -5.174 -1.268 20.338 1.00 89.69 184 SER A N 1
ATOM 1430 C CA . SER A 1 184 ? -5.450 -0.396 19.179 1.00 89.69 184 SER A CA 1
ATOM 1431 C C . SER A 1 184 ? -5.337 -1.205 17.886 1.00 89.69 184 SER A C 1
ATOM 1433 O O . SER A 1 184 ? -4.568 -2.172 17.845 1.00 89.69 184 SER A O 1
ATOM 1435 N N . LEU A 1 185 ? -6.002 -0.766 16.819 1.00 92.69 185 LEU A N 1
ATOM 1436 C CA . LEU A 1 185 ? -5.915 -1.392 15.499 1.00 92.69 185 LEU A CA 1
ATOM 1437 C C . LEU A 1 185 ? -4.881 -0.670 14.635 1.00 92.69 185 LEU A C 1
ATOM 1439 O O . LEU A 1 185 ? -4.875 0.553 14.553 1.00 92.69 185 LEU A O 1
ATOM 1443 N N . SER A 1 186 ? -3.988 -1.410 13.989 1.00 94.75 186 SER A N 1
ATOM 1444 C CA . SER A 1 186 ? -3.076 -0.867 12.984 1.00 94.75 186 SER A CA 1
ATOM 1445 C C . SER A 1 186 ? -3.499 -1.360 11.610 1.00 94.75 186 SER A C 1
ATOM 1447 O O . SER A 1 186 ? -3.423 -2.556 11.343 1.00 94.75 186 SER A O 1
ATOM 1449 N N . PHE A 1 187 ? -3.947 -0.443 10.756 1.00 95.44 187 PHE A N 1
ATOM 1450 C CA . PHE A 1 187 ? -4.338 -0.736 9.382 1.00 95.44 187 PHE A CA 1
ATOM 1451 C C . PHE A 1 187 ? -3.179 -0.438 8.429 1.00 95.44 187 PHE A C 1
ATOM 1453 O O . PHE A 1 187 ? -2.554 0.622 8.520 1.00 95.44 187 PHE A O 1
ATOM 1460 N N . ALA A 1 188 ? -2.902 -1.364 7.517 1.00 95.00 188 ALA A N 1
ATOM 1461 C CA . ALA A 1 188 ? -1.945 -1.197 6.432 1.00 95.00 188 ALA A CA 1
ATOM 1462 C C . ALA A 1 188 ? -2.607 -1.600 5.100 1.00 95.00 188 ALA A C 1
ATOM 1464 O O . ALA A 1 188 ? -3.018 -2.755 4.970 1.00 95.00 188 ALA A O 1
ATOM 1465 N N . PRO A 1 189 ? -2.720 -0.691 4.114 1.00 95.19 189 PRO A N 1
ATOM 1466 C CA . PRO A 1 189 ? -3.248 -1.026 2.796 1.00 95.19 189 PRO A CA 1
ATOM 1467 C C . PRO A 1 189 ? -2.268 -1.917 2.021 1.00 95.19 189 PRO A C 1
ATOM 1469 O O . PRO A 1 189 ? -1.065 -1.940 2.304 1.00 95.19 189 PRO A O 1
ATOM 1472 N N . TYR A 1 190 ? -2.757 -2.634 1.007 1.00 94.25 190 TYR A N 1
ATOM 1473 C CA . TYR A 1 190 ? -1.878 -3.428 0.151 1.00 94.25 190 TYR A CA 1
ATOM 1474 C C . TYR A 1 190 ? -0.882 -2.545 -0.608 1.00 94.25 190 TYR A C 1
ATOM 1476 O O . TYR A 1 190 ? -1.256 -1.657 -1.371 1.00 94.25 190 TYR A O 1
ATOM 1484 N N . ALA A 1 191 ? 0.405 -2.843 -0.434 1.00 87.44 191 ALA A N 1
ATOM 1485 C CA . ALA A 1 191 ? 1.518 -2.137 -1.070 1.00 87.44 191 ALA A CA 1
ATOM 1486 C C . ALA A 1 191 ? 1.651 -2.400 -2.585 1.00 87.44 191 ALA A C 1
ATOM 1488 O O . ALA A 1 191 ? 2.338 -1.659 -3.284 1.00 87.44 191 ALA A O 1
ATOM 1489 N N . GLY A 1 192 ? 1.011 -3.454 -3.100 1.00 88.75 192 GLY A N 1
ATOM 1490 C CA . GLY A 1 192 ? 1.176 -3.885 -4.487 1.00 88.75 192 GLY A CA 1
ATOM 1491 C C . GLY A 1 192 ? 2.559 -4.486 -4.770 1.00 88.75 192 GLY A C 1
ATOM 1492 O O . GLY A 1 192 ? 3.244 -4.974 -3.872 1.00 88.75 192 GLY A O 1
ATOM 1493 N N . MET A 1 193 ? 2.945 -4.491 -6.048 1.00 87.38 193 MET A N 1
ATOM 1494 C CA . MET A 1 193 ? 4.233 -5.005 -6.541 1.00 87.38 193 MET A CA 1
ATOM 1495 C C . MET A 1 193 ? 5.189 -3.904 -7.024 1.00 87.38 193 MET A C 1
ATOM 1497 O O . MET A 1 193 ? 6.316 -4.211 -7.415 1.00 87.38 193 MET A O 1
ATOM 1501 N N . GLN A 1 194 ? 4.751 -2.645 -7.033 1.00 87.44 194 GLN A N 1
ATOM 1502 C CA . GLN A 1 194 ? 5.604 -1.508 -7.376 1.00 87.44 194 GLN A CA 1
ATOM 1503 C C . GLN A 1 194 ? 6.583 -1.179 -6.241 1.00 87.44 194 GLN A C 1
ATOM 1505 O O . GLN A 1 194 ? 6.303 -1.420 -5.066 1.00 87.44 194 GLN A O 1
ATOM 1510 N N . MET A 1 195 ? 7.739 -0.621 -6.601 1.00 86.44 195 MET A N 1
ATOM 1511 C CA . MET A 1 195 ? 8.687 -0.062 -5.637 1.00 86.44 195 MET A CA 1
ATOM 1512 C C . MET A 1 195 ? 8.252 1.342 -5.223 1.00 86.44 195 MET A C 1
ATOM 1514 O O . MET A 1 195 ? 7.862 2.141 -6.072 1.00 86.44 195 MET A O 1
ATOM 1518 N N . GLU A 1 196 ? 8.373 1.659 -3.931 1.00 83.94 196 GLU A N 1
ATOM 1519 C CA . GLU A 1 196 ? 8.164 3.034 -3.471 1.00 83.94 196 GLU A CA 1
ATOM 1520 C C . GLU A 1 196 ? 9.198 3.976 -4.119 1.00 83.94 196 GLU A C 1
ATOM 1522 O O . GLU A 1 196 ? 10.394 3.640 -4.151 1.00 83.94 196 GLU A O 1
ATOM 1527 N N . PRO A 1 197 ? 8.785 5.183 -4.552 1.00 82.69 197 PRO A N 1
ATOM 1528 C CA . PRO A 1 197 ? 9.681 6.165 -5.168 1.00 82.69 197 PRO A CA 1
ATOM 1529 C C . PRO A 1 197 ? 10.881 6.551 -4.295 1.00 82.69 197 PRO A C 1
ATOM 1531 O O . PRO A 1 197 ? 11.922 6.948 -4.816 1.00 82.69 197 PRO A O 1
ATOM 1534 N N . ILE A 1 198 ? 10.766 6.410 -2.967 1.00 81.62 198 ILE A N 1
ATOM 1535 C CA . ILE A 1 198 ? 11.868 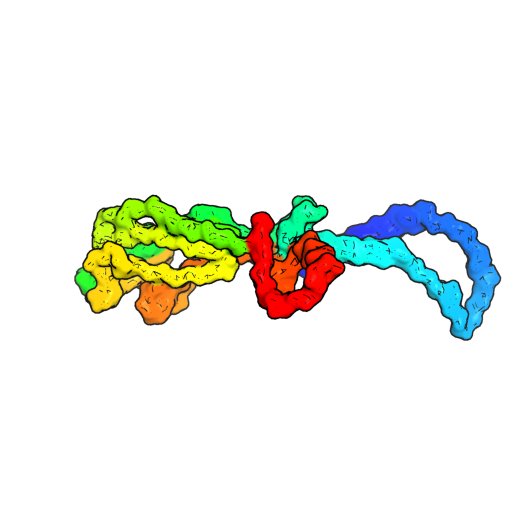6.674 -2.035 1.00 81.62 198 ILE A CA 1
ATOM 1536 C C . ILE A 1 198 ? 13.069 5.741 -2.229 1.00 81.62 198 ILE A C 1
ATOM 1538 O O . ILE A 1 198 ? 14.200 6.156 -1.981 1.00 81.62 198 ILE A O 1
ATOM 1542 N N . TRP A 1 199 ? 12.843 4.510 -2.692 1.00 85.69 199 TRP A N 1
ATOM 1543 C CA . TRP A 1 199 ? 13.907 3.533 -2.934 1.00 85.69 199 TRP A CA 1
ATOM 1544 C C . TRP A 1 199 ? 14.442 3.611 -4.356 1.00 85.69 199 TRP A C 1
ATOM 1546 O O . TRP A 1 199 ? 15.651 3.528 -4.569 1.00 85.69 199 TRP A O 1
ATOM 1556 N N . LEU A 1 200 ? 13.537 3.753 -5.323 1.00 88.19 200 LEU A N 1
ATOM 1557 C CA . LEU A 1 200 ? 13.881 3.865 -6.729 1.00 88.19 200 LEU A CA 1
ATOM 1558 C C . LEU A 1 200 ? 12.921 4.853 -7.403 1.00 88.19 200 LEU A C 1
ATOM 1560 O O . LEU A 1 200 ? 11.780 4.482 -7.684 1.00 88.19 200 LEU A O 1
ATOM 1564 N N . PRO A 1 201 ? 13.359 6.093 -7.681 1.00 87.88 201 PRO A N 1
ATOM 1565 C CA . PRO A 1 201 ? 12.532 7.041 -8.410 1.00 87.88 201 PRO A CA 1
ATOM 1566 C C . PRO A 1 201 ? 12.281 6.541 -9.835 1.00 87.88 201 PRO A C 1
ATOM 1568 O O . PRO A 1 201 ? 13.078 5.781 -10.398 1.00 87.88 201 PRO A O 1
ATOM 1571 N N . SER A 1 202 ? 11.181 6.987 -10.434 1.00 90.69 202 SER A N 1
ATOM 1572 C CA . SER A 1 202 ? 10.873 6.678 -11.826 1.00 90.69 202 SER A CA 1
ATOM 1573 C C . SER A 1 202 ? 11.863 7.355 -12.798 1.00 90.69 202 SER A C 1
ATOM 1575 O O . SER A 1 202 ? 12.506 8.353 -12.443 1.00 90.69 202 SER A O 1
ATOM 1577 N N . PRO A 1 203 ? 12.022 6.834 -14.032 1.00 90.25 203 PRO A N 1
ATOM 1578 C CA . PRO A 1 203 ? 12.930 7.391 -15.037 1.00 90.25 203 PRO A CA 1
ATOM 1579 C C . PRO A 1 203 ? 12.748 8.889 -15.296 1.00 90.25 20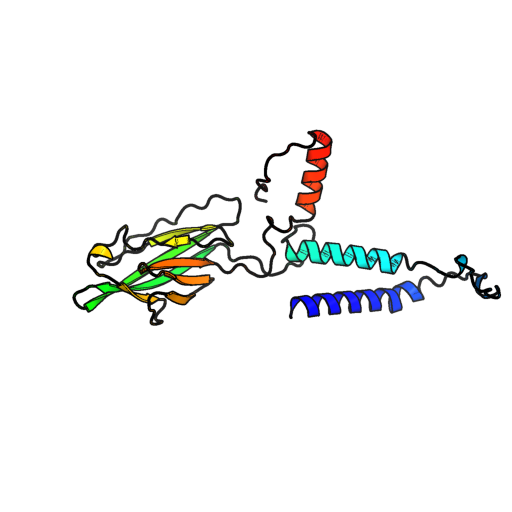3 PRO A C 1
ATOM 1581 O O . PRO A 1 203 ? 13.726 9.636 -15.374 1.00 90.25 203 PRO A O 1
ATOM 1584 N N . GLU A 1 204 ? 11.504 9.347 -15.383 1.00 89.06 204 GLU A N 1
ATOM 1585 C CA . GLU A 1 204 ? 11.161 10.748 -15.598 1.00 89.06 204 GLU A CA 1
ATOM 1586 C C . GLU A 1 204 ? 11.569 11.635 -14.419 1.00 89.06 204 GLU A C 1
ATOM 1588 O O . GLU A 1 204 ? 12.077 12.735 -14.633 1.00 89.06 204 GLU A O 1
ATOM 1593 N N . MET A 1 205 ? 11.436 11.134 -13.188 1.00 87.50 205 MET A N 1
ATOM 1594 C CA . MET A 1 205 ? 11.839 11.851 -11.980 1.00 87.50 205 MET A CA 1
ATOM 1595 C C . MET A 1 205 ? 13.356 12.019 -11.905 1.00 87.50 205 MET A C 1
ATOM 1597 O O . MET A 1 205 ? 13.847 13.081 -11.520 1.00 87.50 205 MET A O 1
ATOM 1601 N N . VAL A 1 206 ? 14.115 11.006 -12.335 1.00 89.50 206 VAL A N 1
ATOM 1602 C CA . VAL A 1 206 ? 15.577 11.105 -12.435 1.00 89.50 206 VAL A CA 1
ATOM 1603 C C . VAL A 1 206 ? 15.984 12.149 -13.471 1.00 89.50 206 VAL A C 1
ATOM 1605 O O . VAL A 1 206 ? 16.842 12.984 -13.189 1.00 89.50 206 VAL A O 1
ATOM 1608 N N . VAL A 1 207 ? 15.360 12.149 -14.653 1.00 90.38 207 VAL A N 1
ATOM 1609 C CA . VAL A 1 207 ? 15.662 13.145 -15.693 1.00 90.38 207 VAL A CA 1
ATOM 1610 C C . VAL A 1 207 ? 15.289 14.554 -15.239 1.00 90.38 207 VAL A C 1
ATOM 1612 O O . VAL A 1 207 ? 16.104 15.466 -15.390 1.00 90.38 207 VAL A O 1
ATOM 1615 N N . ALA A 1 208 ? 14.119 14.734 -14.623 1.00 89.50 208 ALA A N 1
ATOM 1616 C CA . ALA A 1 208 ? 13.708 16.015 -14.055 1.00 89.50 208 ALA A CA 1
AT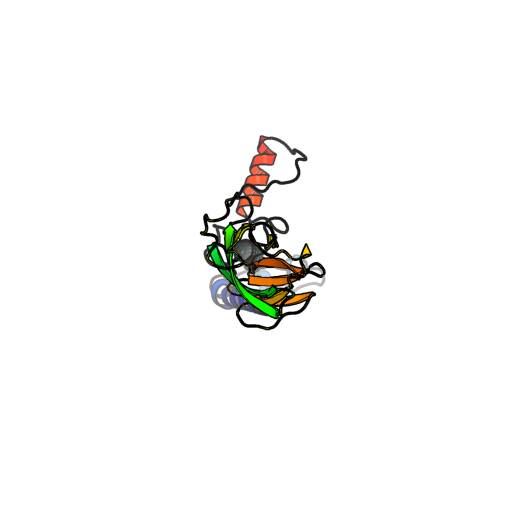OM 1617 C C . ALA A 1 208 ? 14.736 16.524 -13.036 1.00 89.50 208 ALA A C 1
ATOM 1619 O O . ALA A 1 208 ? 15.161 17.678 -13.108 1.00 89.50 208 ALA A O 1
ATOM 1620 N N . ARG A 1 209 ? 15.220 15.638 -12.155 1.00 87.00 209 ARG A N 1
ATOM 1621 C CA . ARG A 1 209 ? 16.240 15.985 -11.163 1.00 87.00 209 ARG A CA 1
ATOM 1622 C C . ARG A 1 209 ? 17.587 16.343 -11.793 1.00 87.00 209 ARG A C 1
ATOM 1624 O O . ARG A 1 209 ? 18.241 17.271 -11.328 1.00 87.00 209 ARG A O 1
ATOM 1631 N N . ILE A 1 210 ? 18.010 15.651 -12.852 1.00 90.56 210 ILE A N 1
ATOM 1632 C CA . ILE A 1 210 ? 19.243 15.981 -13.589 1.00 90.56 210 ILE A CA 1
ATOM 1633 C C . ILE A 1 210 ? 19.145 17.383 -14.201 1.00 90.56 210 ILE A C 1
ATOM 1635 O O . ILE A 1 210 ? 20.081 18.174 -14.076 1.00 90.56 210 ILE A O 1
ATOM 1639 N N . VAL A 1 211 ? 18.011 17.707 -14.828 1.00 91.38 211 VAL A N 1
ATOM 1640 C CA . VAL A 1 211 ? 17.774 19.030 -15.421 1.00 91.38 211 VAL A CA 1
ATOM 1641 C C . VAL A 1 211 ? 17.759 20.110 -14.341 1.00 91.38 211 VAL A C 1
ATOM 1643 O O . VAL A 1 211 ? 18.450 21.117 -14.482 1.00 91.38 211 VAL A O 1
ATOM 1646 N N . GLU A 1 212 ? 17.050 19.887 -13.235 1.00 88.88 212 GLU A N 1
ATOM 1647 C CA . GLU A 1 212 ? 17.014 20.807 -12.095 1.00 88.88 212 GLU A CA 1
ATOM 1648 C C . GLU A 1 212 ? 18.425 21.106 -11.570 1.00 88.88 212 GLU A C 1
ATOM 1650 O O . GLU A 1 212 ? 18.814 22.270 -11.487 1.00 88.88 212 GLU A O 1
ATOM 1655 N N . ILE A 1 213 ? 19.223 20.066 -11.301 1.00 89.56 213 ILE A N 1
ATOM 1656 C CA . ILE A 1 213 ? 20.606 20.205 -10.820 1.00 89.56 213 ILE A CA 1
ATOM 1657 C C . ILE A 1 213 ? 21.470 20.957 -11.840 1.00 89.56 213 ILE A C 1
ATOM 1659 O O . ILE A 1 213 ? 22.315 21.760 -11.447 1.00 89.56 213 ILE A O 1
ATOM 1663 N N . SER A 1 214 ? 21.262 20.735 -13.142 1.00 91.12 214 SER A N 1
ATOM 1664 C CA . SER A 1 214 ? 22.022 21.431 -14.189 1.00 91.12 214 SER A CA 1
ATOM 1665 C C . SER A 1 214 ? 21.745 22.939 -14.237 1.00 91.12 214 SER A C 1
ATOM 1667 O O . SER A 1 214 ? 22.627 23.706 -14.616 1.00 91.12 214 SER A O 1
ATOM 1669 N N . ILE A 1 215 ? 20.545 23.364 -13.828 1.00 92.19 215 ILE A N 1
ATOM 1670 C CA . ILE A 1 215 ? 20.114 24.768 -13.846 1.00 92.19 215 ILE A CA 1
ATOM 1671 C C . ILE A 1 215 ? 20.417 25.454 -12.509 1.00 92.19 215 ILE A C 1
ATOM 1673 O O . ILE A 1 215 ? 20.897 26.584 -12.487 1.00 92.19 215 ILE A O 1
ATOM 1677 N N . GLN A 1 216 ? 20.115 24.790 -11.392 1.00 88.69 216 GLN A N 1
ATOM 1678 C CA . GLN A 1 216 ? 20.119 25.386 -10.050 1.00 88.69 216 GLN A CA 1
ATOM 1679 C C . GLN A 1 216 ? 21.364 25.031 -9.224 1.00 88.69 216 GLN A C 1
ATOM 1681 O O . GLN A 1 216 ? 21.562 25.577 -8.136 1.00 88.69 216 GLN A O 1
ATOM 1686 N N . GLY A 1 217 ? 22.210 24.131 -9.729 1.00 83.31 217 GLY A N 1
ATOM 1687 C CA . GLY A 1 217 ? 23.311 23.545 -8.975 1.00 83.31 217 GLY A CA 1
ATOM 1688 C C . GLY A 1 217 ? 22.836 22.479 -7.983 1.00 83.31 217 GLY A C 1
ATOM 1689 O O . GLY A 1 217 ? 21.646 22.296 -7.725 1.00 83.31 217 GLY A O 1
ATOM 1690 N N . TYR A 1 218 ? 23.785 21.735 -7.416 1.00 82.44 218 TYR A N 1
ATOM 1691 C CA . TYR A 1 218 ? 23.475 20.724 -6.408 1.00 82.44 218 TYR A CA 1
ATOM 1692 C C . TYR A 1 218 ? 23.117 21.386 -5.071 1.00 82.44 218 TYR A C 1
ATOM 1694 O O . TYR A 1 218 ? 23.961 22.031 -4.448 1.00 82.44 218 TYR A O 1
ATOM 1702 N N . GLN A 1 219 ? 21.882 21.185 -4.610 1.00 74.94 219 GLN A N 1
ATOM 1703 C CA . GLN A 1 219 ? 21.430 21.604 -3.285 1.00 74.94 219 GLN A CA 1
ATOM 1704 C C . GLN A 1 219 ? 21.179 20.365 -2.410 1.00 74.94 219 GLN A C 1
ATOM 1706 O O . GLN A 1 219 ? 20.377 19.508 -2.795 1.00 74.94 219 GLN A O 1
ATOM 1711 N N . PRO A 1 220 ? 21.843 20.237 -1.244 1.00 57.12 220 PRO A N 1
ATOM 1712 C CA . PRO A 1 220 ? 21.658 19.115 -0.331 1.00 57.12 220 PRO A CA 1
ATOM 1713 C C . PRO A 1 220 ? 20.385 19.310 0.503 1.00 57.12 220 PRO A C 1
ATOM 1715 O O . PRO A 1 220 ? 20.424 19.450 1.722 1.00 57.12 220 PRO A O 1
ATOM 1718 N N . THR A 1 221 ? 19.234 19.348 -0.153 1.00 56.38 221 THR A N 1
ATOM 1719 C CA . THR A 1 221 ? 17.934 19.194 0.497 1.00 56.38 221 THR A CA 1
ATOM 1720 C C . THR A 1 221 ? 17.514 17.741 0.339 1.00 56.38 221 THR A C 1
ATOM 1722 O O . THR A 1 221 ? 17.491 17.212 -0.773 1.00 56.38 221 THR A O 1
ATOM 1725 N N . PHE A 1 222 ? 17.222 17.074 1.461 1.00 51.88 222 PHE A N 1
ATOM 1726 C CA . PHE A 1 222 ? 16.662 15.723 1.451 1.00 51.88 222 PHE A CA 1
ATOM 1727 C C . PHE A 1 222 ? 15.443 15.691 0.526 1.00 51.88 222 PHE A C 1
ATOM 1729 O O . PHE A 1 222 ? 14.624 16.616 0.572 1.00 51.88 222 PHE A O 1
ATOM 1736 N N . PRO A 1 223 ? 15.323 14.668 -0.326 1.00 50.81 223 PRO A N 1
ATOM 1737 C CA . PRO A 1 223 ? 14.330 14.691 -1.372 1.00 50.81 223 PRO A CA 1
ATOM 1738 C C . PRO A 1 223 ? 12.928 14.594 -0.771 1.00 50.81 223 PRO A C 1
ATOM 1740 O O . PRO A 1 223 ? 12.535 13.569 -0.222 1.00 50.81 223 PRO A O 1
ATOM 1743 N N . LYS A 1 224 ? 12.158 15.674 -0.895 1.00 50.88 224 LYS A N 1
ATOM 1744 C CA . LYS A 1 224 ? 10.705 15.568 -0.975 1.00 50.88 224 LYS A CA 1
ATOM 1745 C C . LYS A 1 224 ? 10.416 15.333 -2.445 1.00 50.88 224 LYS A C 1
ATOM 1747 O O . LYS A 1 224 ? 10.499 16.271 -3.234 1.00 50.88 224 LYS A O 1
ATOM 1752 N N . TRP A 1 225 ? 10.194 14.079 -2.822 1.00 51.50 225 TRP A N 1
ATOM 1753 C CA . TRP A 1 225 ? 9.760 13.768 -4.176 1.00 51.50 225 TRP A CA 1
ATOM 1754 C C . TRP A 1 225 ? 8.420 14.473 -4.403 1.00 51.50 225 TRP A C 1
ATOM 1756 O O . TRP A 1 225 ? 7.498 14.251 -3.614 1.00 51.50 225 TRP A O 1
ATOM 1766 N N . PRO A 1 226 ? 8.314 15.392 -5.379 1.00 41.75 226 PRO A N 1
ATOM 1767 C CA . PRO A 1 226 ? 7.027 15.977 -5.705 1.00 41.75 226 PRO A CA 1
ATOM 1768 C C . PRO A 1 226 ? 6.087 14.851 -6.142 1.00 41.75 226 PRO A C 1
ATOM 1770 O O . PRO A 1 226 ? 6.483 13.975 -6.912 1.00 41.75 226 PRO A O 1
ATOM 1773 N N . ALA A 1 227 ? 4.868 14.862 -5.603 1.00 42.91 227 ALA A N 1
ATOM 1774 C CA . ALA A 1 227 ? 3.801 13.992 -6.071 1.00 42.91 227 ALA A CA 1
ATOM 1775 C C . ALA A 1 227 ? 3.564 14.266 -7.563 1.00 42.91 227 ALA A C 1
ATOM 1777 O O . ALA A 1 227 ? 3.500 15.431 -7.968 1.00 42.91 227 ALA A O 1
ATOM 1778 N N . ALA A 1 228 ? 3.499 13.190 -8.348 1.00 33.75 228 ALA A N 1
ATOM 1779 C CA . ALA A 1 228 ? 3.066 13.232 -9.739 1.00 33.75 228 ALA A CA 1
ATOM 1780 C C . ALA A 1 228 ? 1.607 13.699 -9.851 1.00 33.75 228 ALA A C 1
ATOM 1782 O O . ALA A 1 228 ? 0.814 13.396 -8.923 1.00 33.75 228 ALA A O 1
#

Radius of gyration: 27.86 Å; chains: 1; bounding box: 72×42×77 Å

pLDDT: mean 82.81, std 12.34, range [33.75, 95.75]

Foldseek 3Di:
DVVVVVVVVLLVVLVCCCVPPVVVVPPDPDPCVPDDDDPPPPVPDDDPVSNVVSVVVVVLQQLCQQQVHPVHPHHFDAFDAAKDKKKWWKAAPVRDIDIEMEIEGEHEPQDDDDWDDDFQDDDQFGYHTYYHYAQDKDWALSQPPGNQHVVNVMATQDMNNHGDDAQDKDDDPQWIWGQHNSRIIITHGGRGRHDDCLVPNRPVQVVVVVVCCVVPNDDPDDDPRHDD

Organism: NCBI:txid2583234

Sequence (228 aa):
MIVLLIYIIIFIAAFIVVRLGIRRMMVRNDFTSLKTVTFGDESAVRPDRWASFFSVFVLFLLWGAFTGSNWVPIHAPGPFVGNTKFTYTMEAPNGVRDDATVYAHVFPEGQTGNPQEVEPGAGFAKNDSIAVAAWRSYLVRIDKNDEITREDGARVVEIDGQPVSLGSRVEVDHGTVTVTSKGSLSFAPYAGMQMEPIWLPSPEMVVARIVEISIQGYQPTFPKWPAA

Secondary structure (DSSP, 8-state):
-HHHHHHHHHHHHHHHHIIIIIHHH-----GGGGS---TT-GGG----HHHHHHHHHHHHHHHHHHHT-TT-S--------EEEEEEEEEE-TTS-EEEEEEEEEEE-TTS-PPPPP----SSSS--EEEEEETT--EEE-GGGT-SS-TTTT-EEEEETTEE--TT-EEEETTEEEEE-TTS-EEEEE---SSPPTTTS--HHHHHHHHHHHHHH--------PPP-